Protein AF-M7TKV8-F1 (afdb_monomer_lite)

Foldseek 3Di:
DPPVVVVVVVQVVVQPPPPPDDDDLPAFGAGDPVVLVVQLQDPDDDDPQQSRKGKDKFKKKWFPDPVCPVVVVVVCVVVQFFDDDPPDDQKAQDPPPVRSVVVTIIGTTDRQDDPVDCVSDDPVRVVCVVVVRIDMDMDIDIDTSLNDALLSVCPNNPDPVLADPPPGDDPDWFDFFQEIEDADDPSCVSVQLVSQNSVCVNDVRHAWYKYFPDAQPPPDPQRFTDIDTSDHDPAQQHWDDALNDIDTDRCRRFDDGPVCRVVLVVVLVPADAPDEDDDPSQGSNSNNVNSCVPPRGGYDDDPPDPDDD

Structure (mmCIF, N/CA/C/O backbone):
data_AF-M7TKV8-F1
#
_entry.id   AF-M7TKV8-F1
#
loop_
_atom_site.group_PDB
_atom_site.id
_atom_site.type_symbol
_atom_site.label_atom_id
_atom_site.label_alt_id
_atom_site.label_comp_id
_atom_site.label_asym_id
_atom_site.label_entity_id
_atom_site.label_seq_id
_atom_site.pdbx_PDB_ins_code
_atom_site.Cartn_x
_atom_site.Cartn_y
_atom_site.Cartn_z
_atom_site.occupancy
_atom_site.B_iso_or_equiv
_atom_site.auth_seq_id
_atom_site.auth_comp_id
_atom_site.auth_asym_id
_atom_site.auth_atom_id
_atom_site.pdbx_PDB_model_num
ATOM 1 N N . MET A 1 1 ? 22.016 -16.929 21.240 1.00 39.53 1 MET A N 1
ATOM 2 C CA . MET A 1 1 ? 20.547 -16.904 21.048 1.00 39.53 1 MET A CA 1
ATOM 3 C C . MET A 1 1 ? 19.752 -16.303 22.217 1.00 39.53 1 MET A C 1
ATOM 5 O O . MET A 1 1 ? 18.690 -15.769 21.956 1.00 39.53 1 MET A O 1
ATOM 9 N N . ALA A 1 2 ? 20.240 -16.277 23.467 1.00 33.12 2 ALA A N 1
ATOM 10 C CA . ALA A 1 2 ? 19.458 -15.750 24.604 1.00 33.12 2 ALA A CA 1
ATOM 11 C C . ALA A 1 2 ? 19.452 -14.208 24.786 1.00 33.12 2 ALA A C 1
ATOM 13 O O . ALA A 1 2 ? 18.585 -13.684 25.473 1.00 33.12 2 ALA A O 1
ATOM 14 N N . LYS A 1 3 ? 20.379 -13.452 24.169 1.00 32.47 3 LYS A N 1
ATOM 15 C CA . LYS A 1 3 ? 20.486 -11.986 24.368 1.00 32.47 3 LYS A CA 1
ATOM 16 C C . LYS A 1 3 ? 19.554 -11.136 23.482 1.00 32.47 3 LYS A C 1
ATOM 18 O O . LYS A 1 3 ? 19.214 -10.029 23.882 1.00 32.47 3 LYS A O 1
ATOM 23 N N . LEU A 1 4 ? 19.088 -11.651 22.336 1.00 35.44 4 LEU A N 1
ATOM 24 C CA . LEU A 1 4 ? 18.117 -10.946 21.475 1.00 35.44 4 LEU A CA 1
ATOM 25 C C . LEU A 1 4 ? 16.696 -10.934 22.078 1.00 35.44 4 LEU A C 1
ATOM 27 O O . LEU A 1 4 ? 15.966 -9.959 21.930 1.00 35.44 4 LEU A O 1
ATOM 31 N N . SER A 1 5 ? 16.319 -11.988 22.811 1.00 37.62 5 SER A N 1
ATOM 32 C CA . SER A 1 5 ? 14.976 -12.130 23.398 1.00 37.62 5 SER A CA 1
ATOM 33 C C . SER A 1 5 ? 14.708 -11.144 24.543 1.00 37.62 5 SER A C 1
ATOM 35 O O . SER A 1 5 ? 13.574 -10.699 24.735 1.00 37.62 5 SER A O 1
ATOM 37 N N . THR A 1 6 ? 15.740 -10.779 25.304 1.00 36.16 6 THR A N 1
ATOM 38 C CA . THR A 1 6 ? 15.598 -9.872 26.452 1.00 36.16 6 THR A CA 1
ATOM 39 C C . THR A 1 6 ? 15.541 -8.411 26.003 1.00 36.16 6 THR A C 1
ATOM 41 O O . THR A 1 6 ? 14.757 -7.639 26.549 1.00 36.16 6 THR A O 1
ATOM 44 N N . ALA A 1 7 ? 16.278 -8.040 24.948 1.00 38.97 7 ALA A N 1
ATOM 45 C CA . ALA A 1 7 ? 16.262 -6.687 24.385 1.00 38.97 7 ALA A CA 1
ATOM 46 C C . ALA A 1 7 ? 14.894 -6.316 23.776 1.00 38.97 7 ALA A C 1
ATOM 48 O O . ALA A 1 7 ? 14.387 -5.225 24.031 1.00 38.97 7 ALA A O 1
ATOM 49 N N . ASN A 1 8 ? 14.240 -7.256 23.079 1.00 38.16 8 ASN A N 1
ATOM 50 C CA . ASN A 1 8 ? 12.886 -7.057 22.541 1.00 38.16 8 ASN A CA 1
ATOM 51 C C . ASN A 1 8 ? 11.820 -6.902 23.638 1.00 38.16 8 ASN A C 1
ATOM 53 O O . ASN A 1 8 ? 10.838 -6.182 23.460 1.00 38.16 8 ASN A O 1
ATOM 57 N N . THR A 1 9 ? 12.018 -7.549 24.788 1.00 37.88 9 THR A N 1
ATOM 58 C CA . THR A 1 9 ? 11.092 -7.458 25.927 1.00 37.88 9 THR A CA 1
ATOM 59 C C . THR A 1 9 ? 11.223 -6.118 26.658 1.00 37.88 9 THR A C 1
ATOM 61 O O . THR A 1 9 ? 10.219 -5.543 27.071 1.00 37.88 9 THR A O 1
ATOM 64 N N . VAL A 1 10 ? 12.441 -5.575 26.767 1.00 37.16 10 VAL A N 1
ATOM 65 C CA . VAL A 1 10 ? 12.684 -4.263 27.393 1.00 37.16 10 VAL A CA 1
ATOM 66 C C . VAL A 1 10 ? 12.244 -3.118 26.473 1.00 37.16 10 VAL A C 1
ATOM 68 O O . VAL A 1 10 ? 11.611 -2.178 26.945 1.00 37.16 10 VAL A O 1
ATOM 71 N N . ALA A 1 11 ? 12.459 -3.228 25.156 1.00 38.22 11 ALA A N 1
ATOM 72 C CA . ALA A 1 11 ? 11.971 -2.246 24.181 1.00 38.22 11 ALA A CA 1
ATOM 73 C C . ALA A 1 11 ? 10.432 -2.156 24.146 1.00 38.22 11 ALA A C 1
ATOM 75 O O . ALA A 1 11 ? 9.886 -1.057 24.087 1.00 38.22 11 ALA A O 1
ATOM 76 N N . LYS A 1 12 ? 9.726 -3.293 24.279 1.00 37.66 12 LYS A N 1
ATOM 77 C CA . LYS A 1 12 ? 8.259 -3.318 24.434 1.00 37.66 12 LYS A CA 1
ATOM 78 C C . LYS A 1 12 ? 7.768 -2.625 25.707 1.00 37.66 12 LYS A C 1
ATOM 80 O O . LYS A 1 12 ? 6.655 -2.118 25.709 1.00 37.66 12 LYS A O 1
ATOM 85 N N . LYS A 1 13 ? 8.575 -2.616 26.774 1.00 32.09 13 LYS A N 1
ATOM 86 C CA . LYS A 1 13 ? 8.190 -2.090 28.091 1.00 32.09 13 LYS A CA 1
ATOM 87 C C . LYS A 1 13 ? 8.425 -0.581 28.236 1.00 32.09 13 LYS A C 1
ATOM 89 O O . LYS A 1 13 ? 7.687 0.065 28.966 1.00 32.09 13 LYS A O 1
ATOM 94 N N . LEU A 1 14 ? 9.398 -0.008 27.517 1.00 31.14 14 LEU A N 1
ATOM 95 C CA . LEU A 1 14 ? 9.583 1.452 27.467 1.00 31.14 14 LEU A CA 1
ATOM 96 C C . LEU A 1 14 ? 8.629 2.153 26.485 1.00 31.14 14 LEU A C 1
ATOM 98 O O . LEU A 1 14 ? 8.344 3.331 26.659 1.00 31.14 14 LEU A O 1
ATOM 102 N N . ALA A 1 15 ? 8.086 1.442 25.493 1.00 37.84 15 ALA A N 1
ATOM 103 C CA . ALA A 1 15 ? 7.106 2.003 24.558 1.00 37.84 15 ALA A CA 1
ATOM 104 C C . ALA A 1 15 ? 5.722 2.273 25.191 1.00 37.84 15 ALA A C 1
ATOM 106 O O . ALA A 1 15 ? 4.886 2.926 24.574 1.00 37.84 15 ALA A O 1
ATOM 107 N N . THR A 1 16 ? 5.453 1.761 26.398 1.00 35.94 16 THR A N 1
ATOM 108 C CA . THR A 1 16 ? 4.122 1.813 27.025 1.00 35.94 16 THR A CA 1
ATOM 109 C C . THR A 1 16 ? 3.870 3.004 27.956 1.00 35.94 16 THR A C 1
ATOM 111 O O . THR A 1 16 ? 2.710 3.232 28.292 1.00 35.94 16 THR A O 1
ATOM 114 N N . GLU A 1 17 ? 4.889 3.768 28.372 1.00 32.03 17 GLU A N 1
ATOM 115 C CA . GLU A 1 17 ? 4.726 4.756 29.462 1.00 32.03 17 GLU A CA 1
ATOM 116 C C . GLU A 1 17 ? 4.722 6.241 29.044 1.00 32.03 17 GLU A C 1
ATOM 118 O O . GLU A 1 17 ? 4.137 7.041 29.767 1.00 32.03 17 GLU A O 1
ATOM 123 N N . GLU A 1 18 ? 5.254 6.640 27.881 1.00 32.72 18 GLU A N 1
ATOM 124 C CA . GLU A 1 18 ? 5.366 8.079 27.533 1.00 32.72 18 GLU A CA 1
ATOM 125 C C . GLU A 1 18 ? 4.233 8.657 26.655 1.00 32.72 18 GLU A C 1
ATOM 127 O O . GLU A 1 18 ? 4.177 9.867 26.453 1.00 32.72 18 GLU A O 1
ATOM 132 N N . ASP A 1 19 ? 3.287 7.849 26.161 1.00 39.59 19 ASP A N 1
ATOM 133 C CA . ASP A 1 19 ? 2.433 8.257 25.023 1.00 39.59 19 ASP A CA 1
ATOM 134 C C . ASP A 1 19 ? 0.978 8.646 25.370 1.00 39.59 19 ASP A C 1
ATOM 136 O O . ASP A 1 19 ? 0.123 8.795 24.495 1.00 39.59 19 ASP A O 1
ATOM 140 N N . GLN A 1 20 ? 0.644 8.795 26.656 1.00 37.72 20 GLN A N 1
ATOM 141 C CA . GLN A 1 20 ? -0.758 8.897 27.094 1.00 37.72 20 GLN A CA 1
ATOM 142 C C . GLN A 1 20 ? -1.401 10.290 26.973 1.00 37.72 20 GLN A C 1
ATOM 144 O O . GLN A 1 20 ? -2.608 10.403 27.192 1.00 37.72 20 GLN A O 1
ATOM 149 N N . THR A 1 21 ? -0.672 11.351 26.612 1.00 35.62 21 THR A N 1
ATOM 150 C CA . THR A 1 21 ? -1.178 12.713 26.885 1.00 35.62 21 THR A CA 1
ATOM 151 C C . THR A 1 21 ? -1.812 13.462 25.702 1.00 35.62 21 THR A C 1
ATOM 153 O O . THR A 1 21 ? -2.544 14.410 25.960 1.00 35.62 21 THR A O 1
ATOM 156 N N . THR A 1 22 ? -1.662 13.056 24.431 1.00 40.22 22 THR A N 1
ATOM 157 C CA . THR A 1 22 ? -2.331 13.745 23.283 1.00 40.22 22 THR A CA 1
ATOM 158 C C . THR A 1 22 ? -2.529 12.892 22.007 1.00 40.22 22 THR A C 1
ATOM 160 O O . THR A 1 22 ? -2.797 13.427 20.928 1.00 40.22 22 THR A O 1
ATOM 163 N N . MET A 1 23 ? -2.403 11.565 22.075 1.00 57.69 23 MET A N 1
ATOM 164 C CA . MET A 1 23 ? -2.175 10.732 20.885 1.00 57.69 23 MET A CA 1
ATOM 165 C C . MET A 1 23 ? -3.448 10.208 20.209 1.00 57.69 23 MET A C 1
ATOM 167 O O . MET A 1 23 ? -4.227 9.456 20.791 1.00 57.69 23 MET A O 1
ATOM 171 N N . ASN A 1 24 ? -3.617 10.537 18.924 1.00 72.56 24 ASN A N 1
ATOM 172 C CA . ASN A 1 24 ? -4.516 9.811 18.026 1.00 72.56 24 ASN A CA 1
ATOM 173 C C . ASN A 1 24 ? -4.111 8.315 18.026 1.00 72.56 24 ASN A C 1
ATOM 175 O O . ASN A 1 24 ? -3.002 7.995 17.585 1.00 72.56 24 ASN A O 1
ATOM 179 N N . PRO A 1 25 ? -4.971 7.387 18.494 1.00 77.56 25 PRO A N 1
ATOM 180 C CA . PRO A 1 25 ? -4.596 5.982 18.668 1.00 77.56 25 PRO A CA 1
ATOM 181 C C . PRO A 1 25 ? -4.337 5.258 17.340 1.00 77.56 25 PRO A C 1
ATOM 183 O O . PRO A 1 25 ? -3.706 4.202 17.337 1.00 77.56 25 PRO A O 1
ATOM 186 N N . PHE A 1 26 ? -4.750 5.853 16.218 1.00 83.56 26 PHE A N 1
ATOM 187 C CA . PHE A 1 26 ? -4.576 5.334 14.861 1.00 83.56 26 PHE A CA 1
ATOM 188 C C . PHE A 1 26 ? -3.285 5.813 14.185 1.00 83.56 26 PHE A C 1
ATOM 190 O O . PHE A 1 26 ? -3.211 5.835 12.962 1.00 83.56 26 PHE A O 1
ATOM 197 N N . ARG A 1 27 ? -2.269 6.203 14.966 1.00 83.50 27 ARG A N 1
ATOM 198 C CA . ARG A 1 27 ? -0.897 6.435 14.484 1.00 83.50 27 ARG A CA 1
ATOM 199 C C . ARG A 1 27 ? -0.036 5.176 14.593 1.00 83.50 27 ARG A C 1
ATOM 201 O O . ARG A 1 27 ? -0.266 4.399 15.536 1.00 83.50 27 ARG A O 1
ATOM 208 N N . PRO A 1 28 ? 0.946 4.993 13.689 1.00 83.12 28 PRO A N 1
ATOM 209 C CA . PRO A 1 28 ? 1.834 3.840 13.723 1.00 83.12 28 PRO A CA 1
ATOM 210 C C . PRO A 1 28 ? 2.608 3.777 15.048 1.00 83.12 28 PRO A C 1
ATOM 212 O O . PRO A 1 28 ? 2.742 4.789 15.743 1.00 83.12 28 PRO A O 1
ATOM 215 N N . PRO A 1 29 ? 3.058 2.583 15.462 1.00 83.38 29 PRO A N 1
ATOM 216 C CA . PRO A 1 29 ? 3.775 2.423 16.719 1.00 83.38 29 PRO A CA 1
ATOM 217 C C . PRO A 1 29 ? 5.126 3.145 16.689 1.00 83.38 29 PRO A C 1
ATOM 219 O O . PRO A 1 29 ? 5.871 3.067 15.714 1.00 83.38 29 PRO A O 1
ATOM 222 N N . THR A 1 30 ? 5.469 3.808 17.793 1.00 77.81 30 THR A N 1
ATOM 223 C CA . THR A 1 30 ? 6.781 4.434 17.965 1.00 77.81 30 THR A CA 1
ATOM 224 C C . THR A 1 30 ? 7.815 3.357 18.277 1.00 77.81 30 THR A C 1
ATOM 226 O O . THR A 1 30 ? 7.745 2.691 19.310 1.00 77.81 30 THR A O 1
ATOM 229 N N . ILE A 1 31 ? 8.793 3.178 17.391 1.00 72.62 31 ILE A N 1
ATOM 230 C CA . ILE A 1 31 ? 9.916 2.262 17.614 1.00 72.62 31 ILE A CA 1
ATOM 231 C C . ILE A 1 31 ? 11.089 3.058 18.190 1.00 72.62 31 ILE A C 1
ATOM 233 O O . ILE A 1 31 ? 11.389 4.165 17.741 1.00 72.62 31 ILE A O 1
ATOM 237 N N . SER A 1 32 ? 11.767 2.501 19.200 1.00 63.16 32 SER A N 1
ATOM 238 C CA . SER A 1 32 ? 12.940 3.147 19.796 1.00 63.16 32 SER A CA 1
ATOM 239 C C . SER A 1 32 ? 14.001 3.440 18.732 1.00 63.16 32 SER A C 1
ATOM 241 O O . SER A 1 32 ? 14.330 2.581 17.910 1.00 63.16 32 SER A O 1
ATOM 243 N N . ARG A 1 33 ? 14.582 4.645 18.778 1.00 57.47 33 ARG A N 1
ATOM 244 C CA . ARG A 1 33 ? 15.578 5.118 17.802 1.00 57.47 33 ARG A CA 1
ATOM 245 C C . ARG A 1 33 ? 16.758 4.156 17.640 1.00 57.47 33 ARG A C 1
ATOM 247 O O . ARG A 1 33 ? 17.254 3.992 16.534 1.00 57.47 33 ARG A O 1
ATOM 254 N N . SER A 1 34 ? 17.190 3.484 18.709 1.00 53.50 34 SER A N 1
ATOM 255 C CA . SER A 1 34 ? 18.286 2.502 18.662 1.00 53.50 34 SER A CA 1
ATOM 256 C C . SER A 1 34 ? 17.959 1.291 17.784 1.00 53.50 34 SER A C 1
ATOM 258 O O . SER A 1 34 ? 18.834 0.766 17.098 1.00 53.50 34 SER A O 1
ATOM 260 N N . VAL A 1 35 ? 16.692 0.880 17.764 1.00 59.97 35 VAL A N 1
ATOM 261 C CA . VAL A 1 35 ? 16.181 -0.232 16.964 1.00 59.97 35 VAL A CA 1
ATOM 262 C C . VAL A 1 35 ? 16.026 0.199 15.500 1.00 59.97 35 VAL A C 1
ATOM 264 O O . VAL A 1 35 ? 16.559 -0.475 14.624 1.00 59.97 35 VAL A O 1
ATOM 267 N N . ALA A 1 36 ? 15.444 1.374 15.230 1.00 55.81 36 ALA A N 1
ATOM 268 C CA . ALA A 1 36 ? 15.355 1.929 13.871 1.00 55.81 36 ALA A CA 1
ATOM 269 C C . ALA A 1 36 ? 16.741 2.175 13.230 1.00 55.81 36 ALA A C 1
ATOM 271 O O . ALA A 1 36 ? 16.969 1.832 12.071 1.00 55.81 36 ALA A O 1
ATOM 272 N N . VAL A 1 37 ? 17.709 2.696 13.996 1.00 51.78 37 VAL A N 1
ATOM 273 C CA . VAL A 1 37 ? 19.090 2.919 13.523 1.00 51.78 37 VAL A CA 1
ATOM 274 C C . VAL A 1 37 ? 19.834 1.600 13.289 1.00 51.78 37 VAL A C 1
ATOM 276 O O . VAL A 1 37 ? 20.572 1.483 12.313 1.00 51.78 37 VAL A O 1
ATOM 279 N N . SER A 1 38 ? 19.610 0.584 14.129 1.00 52.66 38 SER A N 1
ATOM 280 C CA . SER A 1 38 ? 20.173 -0.758 13.908 1.00 52.66 38 SER A CA 1
ATOM 281 C C . SER A 1 38 ? 19.609 -1.413 12.640 1.00 52.66 38 SER A C 1
ATOM 283 O O . SER A 1 38 ? 20.333 -2.119 11.940 1.00 52.66 38 SER A O 1
ATOM 285 N N . PHE A 1 39 ? 18.342 -1.146 12.310 1.00 54.84 39 PHE A N 1
ATOM 286 C CA . PHE A 1 39 ? 17.697 -1.612 11.079 1.00 54.84 39 PHE A CA 1
ATOM 287 C C . PHE A 1 39 ? 18.202 -0.897 9.823 1.00 54.84 39 PHE A C 1
ATOM 289 O O . PHE A 1 39 ? 18.377 -1.530 8.787 1.00 54.84 39 PHE A O 1
ATOM 296 N N . ALA A 1 40 ? 18.527 0.390 9.929 1.00 51.78 40 ALA A N 1
ATOM 297 C CA . ALA A 1 40 ? 19.095 1.184 8.842 1.00 51.78 40 ALA A CA 1
ATOM 298 C C . ALA A 1 40 ? 20.535 0.798 8.450 1.00 51.78 40 ALA A C 1
ATOM 300 O O . ALA A 1 40 ? 20.960 1.070 7.331 1.00 51.78 40 ALA A O 1
ATOM 301 N N . ALA A 1 41 ? 21.308 0.219 9.374 1.00 48.34 41 ALA A N 1
ATOM 302 C CA . ALA A 1 41 ? 22.751 0.020 9.219 1.00 48.34 41 ALA A CA 1
ATOM 303 C C . ALA A 1 41 ? 23.169 -1.397 8.769 1.00 48.34 41 ALA A C 1
ATOM 305 O O . ALA A 1 41 ? 24.345 -1.614 8.476 1.00 48.34 41 ALA A O 1
ATOM 306 N N . SER A 1 42 ? 22.250 -2.370 8.718 1.00 45.34 42 SER A N 1
ATOM 307 C CA . SER A 1 42 ? 22.575 -3.771 8.399 1.00 45.34 42 SER A CA 1
ATOM 308 C C . SER A 1 42 ? 22.316 -4.117 6.927 1.00 45.34 42 SER A C 1
ATOM 310 O O . SER A 1 42 ? 21.241 -3.867 6.390 1.00 45.34 42 SER A O 1
ATOM 312 N N . SER A 1 43 ? 23.297 -4.739 6.266 1.00 42.53 43 SER A N 1
ATOM 313 C CA . SER A 1 43 ? 23.276 -5.088 4.834 1.00 42.53 43 SER A CA 1
ATOM 314 C C . SER A 1 43 ? 22.451 -6.339 4.485 1.00 42.53 43 SER A C 1
ATOM 316 O O . SER A 1 43 ? 22.144 -6.553 3.302 1.00 42.53 43 SER A O 1
ATOM 318 N N . SER A 1 44 ? 22.081 -7.132 5.497 1.00 49.34 44 SER A N 1
ATOM 319 C CA . SER A 1 44 ? 21.171 -8.281 5.431 1.00 49.34 44 SER A CA 1
ATOM 320 C C . SER A 1 44 ? 19.960 -7.995 6.318 1.00 49.34 44 SER A C 1
ATOM 322 O O . SER A 1 44 ? 20.004 -8.224 7.531 1.00 49.34 44 SER A O 1
ATOM 324 N N . PHE A 1 45 ? 18.908 -7.430 5.737 1.00 57.50 45 PHE A N 1
ATOM 325 C CA . PHE A 1 45 ? 17.716 -7.051 6.481 1.00 57.50 45 PHE A CA 1
ATOM 326 C C . PHE A 1 45 ? 16.496 -7.796 5.949 1.00 57.50 45 PHE A C 1
ATOM 328 O O . PHE A 1 45 ? 16.342 -7.938 4.740 1.00 57.50 45 PHE A O 1
ATOM 335 N N . ALA A 1 46 ? 15.688 -8.305 6.874 1.00 64.38 46 ALA A N 1
ATOM 336 C CA . ALA A 1 46 ? 14.327 -8.750 6.635 1.00 64.38 46 ALA A CA 1
ATOM 337 C C . ALA A 1 46 ? 13.456 -7.939 7.594 1.00 64.38 46 ALA A C 1
ATOM 339 O O . ALA A 1 46 ? 13.731 -7.903 8.799 1.00 64.38 46 ALA A O 1
ATOM 340 N N . LEU A 1 47 ? 12.446 -7.262 7.065 1.00 79.25 47 LEU A N 1
ATOM 341 C CA . LEU A 1 47 ? 11.563 -6.399 7.832 1.00 79.25 47 LEU A CA 1
ATOM 342 C C . LEU A 1 47 ? 10.749 -7.210 8.849 1.00 79.25 47 LEU A C 1
ATOM 344 O O . LEU A 1 47 ? 9.906 -8.038 8.485 1.00 79.25 47 LEU A O 1
ATOM 348 N N . ASP A 1 48 ? 10.950 -6.936 10.141 1.00 82.88 48 ASP A N 1
ATOM 349 C CA . ASP A 1 48 ? 10.103 -7.496 11.195 1.00 82.88 48 ASP A CA 1
ATOM 350 C C . ASP A 1 48 ? 8.758 -6.754 11.243 1.00 82.88 48 ASP A C 1
ATOM 352 O O . ASP A 1 48 ? 8.582 -5.736 11.916 1.00 82.88 48 ASP A O 1
ATOM 356 N N . ARG A 1 49 ? 7.782 -7.297 10.513 1.00 85.19 49 ARG A N 1
ATOM 357 C CA . ARG A 1 49 ? 6.415 -6.762 10.411 1.00 85.19 49 ARG A CA 1
ATOM 358 C C . ARG A 1 49 ? 5.677 -6.752 11.752 1.00 85.19 49 ARG A C 1
ATOM 360 O O . ARG A 1 49 ? 4.744 -5.970 11.921 1.00 85.19 49 ARG A O 1
ATOM 367 N N . SER A 1 50 ? 6.099 -7.564 12.728 1.00 85.25 50 SER A N 1
ATOM 368 C CA . SER A 1 50 ? 5.455 -7.614 14.048 1.00 85.25 50 SER A CA 1
ATOM 369 C C . SER A 1 50 ? 5.608 -6.309 14.833 1.00 85.25 50 SER A C 1
ATOM 371 O O . SER A 1 50 ? 4.782 -6.005 15.696 1.00 85.25 50 SER A O 1
ATOM 373 N N . LEU A 1 51 ? 6.613 -5.498 14.488 1.00 86.38 51 LEU A N 1
ATOM 374 C CA . LEU A 1 51 ? 6.837 -4.178 15.071 1.00 86.38 51 LEU A CA 1
ATOM 375 C C . LEU A 1 51 ? 5.722 -3.184 14.745 1.00 86.38 51 LEU A C 1
ATOM 377 O O . LEU A 1 51 ? 5.537 -2.218 15.476 1.00 86.38 51 LEU A O 1
ATOM 381 N N . PHE A 1 52 ? 4.957 -3.448 13.686 1.00 89.38 52 PHE A N 1
ATOM 382 C CA . PHE A 1 52 ? 3.829 -2.632 13.251 1.00 89.38 52 PHE A CA 1
ATOM 383 C C . PHE A 1 52 ? 2.486 -3.130 13.800 1.00 89.38 52 PHE A C 1
ATOM 385 O O . PHE A 1 52 ? 1.434 -2.634 13.411 1.00 89.38 52 PHE A O 1
ATOM 392 N N . SER A 1 53 ? 2.494 -4.093 14.725 1.00 90.19 53 SER A N 1
ATOM 393 C CA . SER A 1 53 ? 1.281 -4.547 15.401 1.00 90.19 53 SER A CA 1
ATOM 394 C C . SER A 1 53 ? 0.945 -3.638 16.585 1.00 90.19 53 SER A C 1
ATOM 396 O O . SER A 1 53 ? 1.669 -3.607 17.581 1.00 90.19 53 SER A O 1
ATOM 398 N N . LYS A 1 54 ? -0.202 -2.959 16.528 1.00 90.06 54 LYS A N 1
ATOM 399 C CA . LYS A 1 54 ? -0.732 -2.097 17.592 1.00 90.06 54 LYS A CA 1
ATOM 400 C C . LYS A 1 54 ? -2.143 -2.526 17.978 1.00 90.06 54 LYS A C 1
ATOM 402 O O . LYS A 1 54 ? -2.998 -2.736 17.125 1.00 90.06 54 LYS A O 1
ATOM 407 N N . LYS A 1 55 ? -2.397 -2.635 19.280 1.00 91.44 55 LYS A N 1
ATOM 408 C CA . LYS A 1 55 ? -3.723 -2.933 19.830 1.00 91.44 55 LYS A CA 1
ATOM 409 C C . LYS A 1 55 ? -4.357 -1.653 20.356 1.00 91.44 55 LYS A C 1
ATOM 411 O O . LYS A 1 55 ? -3.710 -0.899 21.080 1.00 91.44 55 LYS A O 1
ATOM 416 N N . VAL A 1 56 ? -5.609 -1.414 19.989 1.00 91.12 56 VAL A N 1
ATOM 417 C CA . VAL A 1 56 ? -6.396 -0.255 20.407 1.00 91.12 56 VAL A CA 1
ATOM 418 C C . VAL A 1 56 ? -7.630 -0.755 21.145 1.00 91.12 56 VAL A C 1
ATOM 420 O O . VAL A 1 56 ? -8.474 -1.444 20.575 1.00 91.12 56 VAL A O 1
ATOM 423 N N . ASN A 1 57 ? -7.736 -0.395 22.420 1.00 91.00 57 ASN A N 1
ATOM 424 C CA . ASN A 1 57 ? -8.898 -0.720 23.238 1.00 91.00 57 ASN A CA 1
ATOM 425 C C . ASN A 1 57 ? -10.021 0.273 22.937 1.00 91.00 57 ASN A C 1
ATOM 427 O O . ASN A 1 57 ? -9.875 1.471 23.174 1.00 91.00 57 ASN A O 1
ATOM 431 N N . LEU A 1 58 ? -11.132 -0.235 22.416 1.00 92.00 58 LEU A N 1
ATOM 432 C CA . LEU A 1 58 ? -12.316 0.524 22.036 1.00 92.00 58 LEU A CA 1
ATOM 433 C C . LEU A 1 58 ? -13.553 -0.013 22.758 1.00 92.00 58 LEU A C 1
ATOM 435 O O . LEU A 1 58 ? -13.554 -1.104 23.332 1.00 92.00 58 LEU A O 1
ATOM 439 N N . ALA A 1 59 ? -14.632 0.758 22.698 1.00 92.81 59 ALA A N 1
ATOM 440 C CA . ALA A 1 59 ? -15.969 0.252 22.951 1.00 92.81 59 ALA A CA 1
ATOM 441 C C . ALA A 1 59 ? -16.619 -0.168 21.625 1.00 92.81 59 ALA A C 1
ATOM 443 O O . ALA A 1 59 ? -16.356 0.419 20.572 1.00 92.81 59 ALA A O 1
ATOM 444 N N . ALA A 1 60 ? -17.495 -1.164 21.675 1.00 93.88 60 ALA A N 1
ATOM 445 C CA . ALA A 1 60 ? -18.348 -1.526 20.558 1.00 93.88 60 ALA A CA 1
ATOM 446 C C . ALA A 1 60 ? -19.810 -1.606 21.004 1.00 93.88 60 ALA A C 1
ATOM 448 O O . ALA A 1 60 ? -20.123 -2.158 22.059 1.00 93.88 60 ALA A O 1
ATOM 449 N N . ALA A 1 61 ? -20.706 -1.068 20.180 1.00 93.25 61 ALA A N 1
ATOM 450 C CA . ALA A 1 61 ? -22.142 -1.228 20.347 1.00 93.25 61 ALA A CA 1
ATOM 451 C C . ALA A 1 61 ? -22.570 -2.547 19.690 1.00 93.25 61 ALA A C 1
ATOM 453 O O . ALA A 1 61 ? -22.639 -2.645 18.465 1.00 93.25 61 ALA A O 1
ATOM 454 N N . SER A 1 62 ? -22.802 -3.573 20.502 1.00 92.56 62 SER A N 1
ATOM 455 C CA . SER A 1 62 ? -23.473 -4.816 20.124 1.00 92.56 62 SER A CA 1
ATOM 456 C C . SER A 1 62 ? -24.915 -4.523 19.725 1.00 92.56 62 SER A C 1
ATOM 458 O O . SER A 1 62 ? -25.594 -3.747 20.393 1.00 92.56 62 SER A O 1
ATOM 460 N N . ILE A 1 63 ? -25.382 -5.114 18.630 1.00 92.00 63 ILE A N 1
ATOM 461 C CA . ILE A 1 63 ? -26.712 -4.840 18.082 1.00 92.00 63 ILE A CA 1
ATOM 462 C C . ILE A 1 63 ? -27.575 -6.084 18.248 1.00 92.00 63 ILE A C 1
ATOM 464 O O . ILE A 1 63 ? -27.213 -7.153 17.757 1.00 92.00 63 ILE A O 1
ATOM 468 N N . ALA A 1 64 ? -28.728 -5.935 18.905 1.00 87.50 64 ALA A N 1
ATOM 469 C CA . ALA A 1 64 ? -29.652 -7.045 19.130 1.00 87.50 64 ALA A CA 1
ATOM 470 C C . ALA A 1 64 ? -30.311 -7.532 17.824 1.00 87.50 64 ALA A C 1
ATOM 472 O O . ALA A 1 64 ? -30.394 -8.735 17.581 1.00 87.50 64 ALA A O 1
ATOM 473 N N . ASP A 1 65 ? -30.742 -6.603 16.959 1.00 89.38 65 ASP A N 1
ATOM 474 C CA . ASP A 1 65 ? -31.317 -6.904 15.642 1.00 89.38 65 ASP A CA 1
ATOM 475 C C . ASP A 1 65 ? -30.406 -6.429 14.502 1.00 89.38 65 ASP A C 1
ATOM 477 O O . ASP A 1 65 ? -30.290 -5.235 14.206 1.00 89.38 65 ASP A O 1
ATOM 481 N N . ASN A 1 66 ? -29.814 -7.390 13.794 1.00 88.19 66 ASN A N 1
ATOM 482 C CA . ASN A 1 66 ? -28.939 -7.142 12.654 1.00 88.19 66 ASN A CA 1
ATOM 483 C C . ASN A 1 66 ? -29.598 -6.328 11.518 1.00 88.19 66 ASN A C 1
ATOM 485 O O . ASN A 1 66 ? -28.885 -5.713 10.722 1.00 88.19 66 ASN A O 1
ATOM 489 N N . LYS A 1 67 ? -30.934 -6.284 11.417 1.00 90.06 67 LYS A N 1
ATOM 490 C CA . LYS A 1 67 ? -31.634 -5.462 10.412 1.00 90.06 67 LYS A CA 1
ATOM 491 C C . LYS A 1 67 ? -31.513 -3.963 10.699 1.00 90.06 67 LYS A C 1
ATOM 493 O O . LYS A 1 67 ? -31.496 -3.164 9.765 1.00 90.06 67 LYS A O 1
ATOM 498 N N . LYS A 1 68 ? -31.350 -3.579 11.969 1.00 90.94 68 LYS A N 1
ATOM 499 C CA . LYS A 1 68 ? -31.248 -2.180 12.414 1.00 90.94 68 LYS A CA 1
ATOM 500 C C . LYS A 1 68 ? -29.825 -1.609 12.345 1.00 90.94 68 LYS A C 1
ATOM 502 O O . LYS A 1 68 ? -29.622 -0.439 12.654 1.00 90.94 68 LYS A O 1
ATOM 507 N N . ILE A 1 69 ? -28.824 -2.375 11.890 1.00 90.12 69 ILE A N 1
ATOM 508 C CA . ILE A 1 69 ? -27.417 -1.920 11.838 1.00 90.12 69 ILE A CA 1
ATOM 509 C C . ILE A 1 69 ? -27.260 -0.614 11.052 1.00 90.12 69 ILE A C 1
ATOM 511 O O . ILE A 1 69 ? -26.565 0.299 11.494 1.00 90.12 69 ILE A O 1
ATOM 515 N N . ALA A 1 70 ? -27.902 -0.501 9.888 1.00 91.75 70 ALA A N 1
ATOM 516 C CA . ALA A 1 70 ? -27.792 0.690 9.048 1.00 91.75 70 ALA A CA 1
ATOM 517 C C . ALA A 1 70 ? -28.488 1.919 9.658 1.00 91.75 70 ALA A C 1
ATOM 519 O O . ALA A 1 70 ? -28.096 3.055 9.388 1.00 91.75 70 ALA A O 1
ATOM 520 N N . GLU A 1 71 ? -29.538 1.709 10.448 1.00 92.75 71 GLU A N 1
ATOM 521 C CA . GLU A 1 71 ? -30.230 2.763 11.186 1.00 92.75 71 GLU A CA 1
ATOM 522 C C . GLU A 1 71 ? -29.360 3.267 12.338 1.00 92.75 71 GLU A C 1
ATOM 524 O O . GLU A 1 71 ? -29.024 4.452 12.372 1.00 92.75 71 GLU A O 1
ATOM 529 N N . TRP A 1 72 ? -28.880 2.357 13.191 1.00 91.19 72 TRP A N 1
ATOM 530 C CA . TRP A 1 72 ? -28.012 2.695 14.318 1.00 91.19 72 TRP A CA 1
ATOM 531 C C . TRP A 1 72 ? -26.692 3.310 13.887 1.00 91.19 72 TRP A C 1
ATOM 533 O O . TRP A 1 72 ? -26.259 4.299 14.470 1.00 91.19 72 TRP A O 1
ATOM 543 N N . ARG A 1 73 ? -26.084 2.809 12.806 1.00 90.94 73 ARG A N 1
ATOM 544 C CA . ARG A 1 73 ? -24.887 3.428 12.229 1.00 90.94 73 ARG A CA 1
ATOM 545 C C . ARG A 1 73 ? -25.142 4.891 11.868 1.00 90.94 73 ARG A C 1
ATOM 547 O O . ARG A 1 73 ? -24.318 5.735 12.191 1.00 90.94 73 ARG A O 1
ATOM 554 N N . ARG A 1 74 ? -26.277 5.209 11.234 1.00 91.56 74 ARG A N 1
ATOM 555 C CA . ARG A 1 74 ? -26.632 6.593 10.874 1.00 91.56 74 ARG A CA 1
ATOM 556 C C . ARG A 1 74 ? -26.931 7.445 12.107 1.00 91.56 74 ARG A C 1
ATOM 558 O O . ARG A 1 74 ? -26.517 8.600 12.143 1.00 91.56 74 ARG A O 1
ATOM 565 N N . ALA A 1 75 ? -27.625 6.896 13.101 1.00 90.50 75 ALA A N 1
ATOM 566 C CA . ALA A 1 75 ? -27.931 7.593 14.349 1.00 90.50 75 ALA A CA 1
ATOM 567 C C . ALA A 1 75 ? -26.653 7.949 15.125 1.00 90.50 75 ALA A C 1
ATOM 569 O O . ALA A 1 75 ? -26.424 9.118 15.426 1.00 90.50 75 ALA A O 1
ATOM 570 N N . LEU A 1 76 ? -25.775 6.968 15.345 1.00 89.50 76 LEU A N 1
ATOM 571 C CA . LEU A 1 76 ? -24.517 7.146 16.071 1.00 89.50 76 LEU A CA 1
ATOM 572 C C . LEU A 1 76 ? -23.479 7.958 15.268 1.00 89.50 76 LEU A C 1
ATOM 574 O O . LEU A 1 76 ? -22.578 8.580 15.830 1.00 89.50 76 LEU A O 1
ATOM 578 N N . GLN A 1 77 ? -23.587 7.989 13.936 1.00 90.94 77 GLN A N 1
ATOM 579 C CA . GLN A 1 77 ? -22.761 8.868 13.105 1.00 90.94 77 GLN A CA 1
ATOM 580 C C . GLN A 1 77 ? -23.162 10.342 13.271 1.00 90.94 77 GLN A C 1
ATOM 582 O O . GLN A 1 77 ? -22.286 11.206 13.280 1.00 90.94 77 GLN A O 1
ATOM 587 N N . LYS A 1 78 ? -24.457 10.649 13.461 1.00 90.19 78 LYS A N 1
ATOM 588 C CA . LYS A 1 78 ? -24.921 12.020 13.758 1.00 90.19 78 LYS A CA 1
ATOM 589 C C . LYS A 1 78 ? -24.392 12.523 15.101 1.00 90.19 78 LYS A C 1
ATOM 591 O O . LYS A 1 78 ? -24.055 13.697 15.214 1.00 90.19 78 LYS A O 1
ATOM 596 N N . THR A 1 79 ? -24.287 11.639 16.091 1.00 88.88 79 THR A N 1
ATOM 597 C CA . THR A 1 79 ? -23.749 11.958 17.423 1.00 88.88 79 THR A CA 1
ATOM 598 C C . THR A 1 79 ? -22.220 11.896 17.493 1.00 88.88 79 THR A C 1
ATOM 600 O O . THR A 1 79 ? -21.656 12.244 18.525 1.00 88.88 79 THR A O 1
ATOM 603 N N . ARG A 1 80 ? -21.538 11.528 16.392 1.00 87.12 80 ARG A N 1
ATOM 604 C CA . ARG A 1 80 ? -20.074 11.348 16.301 1.00 87.12 80 ARG A CA 1
ATOM 605 C C . ARG A 1 80 ? -19.515 10.306 17.279 1.00 87.12 80 ARG A C 1
ATOM 607 O O . ARG A 1 80 ? -18.391 10.437 17.749 1.00 87.12 80 ARG A O 1
ATOM 614 N N . GLU A 1 81 ? -20.298 9.273 17.566 1.00 89.31 81 GLU A N 1
ATOM 615 C CA . GLU A 1 81 ? -19.897 8.170 18.448 1.00 89.31 81 GLU A CA 1
ATOM 616 C C . GLU A 1 81 ? -19.404 6.950 17.676 1.00 89.31 81 GLU A C 1
ATOM 618 O O . GLU A 1 81 ? -18.749 6.087 18.248 1.00 89.31 81 GLU A O 1
ATOM 623 N N . VAL A 1 82 ? -19.709 6.860 16.380 1.00 91.69 82 VAL A N 1
ATOM 624 C CA . VAL A 1 82 ? -19.167 5.813 15.508 1.00 91.69 82 VAL A CA 1
ATOM 625 C C . VAL A 1 82 ? -17.699 6.085 15.223 1.00 91.69 82 VAL A C 1
ATOM 627 O O . VAL A 1 82 ? -17.323 7.220 14.940 1.00 91.69 82 VAL A O 1
ATOM 630 N N . LEU A 1 83 ? -16.890 5.027 15.204 1.00 91.19 83 LEU A N 1
ATOM 631 C CA . LEU A 1 83 ? -15.512 5.117 14.753 1.00 91.19 83 LEU A CA 1
ATOM 632 C C . LEU A 1 83 ? -15.454 5.515 13.270 1.00 91.19 83 LEU A C 1
ATOM 634 O O . LEU A 1 83 ? -15.907 4.767 12.404 1.00 91.19 83 LEU A O 1
ATOM 638 N N . ILE A 1 84 ? -14.868 6.673 12.967 1.00 86.56 84 ILE A N 1
ATOM 639 C CA . ILE A 1 84 ? -14.641 7.134 11.591 1.00 86.56 84 ILE A CA 1
ATOM 640 C C . ILE A 1 84 ? -13.135 7.145 11.344 1.00 86.56 84 ILE A C 1
ATOM 642 O O . ILE A 1 84 ? -12.451 8.117 11.650 1.00 86.56 84 ILE A O 1
ATOM 646 N N . VAL A 1 85 ? -12.626 6.034 10.815 1.00 85.94 85 VAL A N 1
ATOM 647 C CA . VAL A 1 85 ? -11.217 5.861 10.446 1.00 85.94 85 VAL A CA 1
ATOM 648 C C . VAL A 1 85 ? -11.158 5.196 9.079 1.00 85.94 85 VAL A C 1
ATOM 650 O O . VAL A 1 85 ? -11.939 4.288 8.783 1.00 85.94 85 VAL A O 1
ATOM 653 N N . GLU A 1 86 ? -10.253 5.667 8.228 1.00 83.75 86 GLU A N 1
ATOM 654 C CA . GLU A 1 86 ? -10.056 5.101 6.899 1.00 83.75 86 GLU A CA 1
ATOM 655 C C . GLU A 1 86 ? -9.579 3.648 6.975 1.00 83.75 86 GLU A C 1
ATOM 657 O O . GLU A 1 86 ? -8.929 3.237 7.930 1.00 83.75 86 GLU A O 1
ATOM 662 N N . ARG A 1 87 ? -9.904 2.848 5.951 1.00 86.06 87 ARG A N 1
ATOM 663 C CA . ARG A 1 87 ? -9.453 1.448 5.801 1.00 86.06 87 ARG A CA 1
ATOM 664 C C . ARG A 1 87 ? -9.915 0.477 6.904 1.00 86.06 87 ARG A C 1
ATOM 666 O O . ARG A 1 87 ? -9.642 -0.717 6.805 1.00 86.06 87 ARG A O 1
ATOM 673 N N . ILE A 1 88 ? -10.682 0.933 7.899 1.00 90.25 88 ILE A N 1
ATOM 674 C CA . ILE A 1 88 ? -11.272 0.089 8.946 1.00 90.25 88 ILE A CA 1
ATOM 675 C C . ILE A 1 88 ? -12.765 -0.096 8.695 1.00 90.25 88 ILE A C 1
ATOM 677 O O . ILE A 1 88 ? -13.539 0.855 8.608 1.00 90.25 88 ILE A O 1
ATOM 681 N N . GLN A 1 89 ? -13.202 -1.355 8.640 1.00 90.00 89 GLN A N 1
ATOM 682 C CA . GLN A 1 89 ? -14.627 -1.671 8.641 1.00 90.00 89 GLN A CA 1
ATOM 683 C C . GLN A 1 89 ? -15.205 -1.468 10.045 1.00 90.00 89 GLN A C 1
ATOM 685 O O . GLN A 1 89 ? -14.800 -2.136 10.998 1.00 90.00 89 GLN A O 1
ATOM 690 N N . VAL A 1 90 ? -16.158 -0.541 10.150 1.00 91.62 90 VAL A N 1
ATOM 691 C CA . VAL A 1 90 ? -16.833 -0.164 11.404 1.00 91.62 90 VAL A CA 1
ATOM 692 C C . VAL A 1 90 ? -17.744 -1.273 11.926 1.00 91.62 90 VAL A C 1
ATOM 694 O O . VAL A 1 90 ? -17.861 -1.468 13.132 1.00 91.62 90 VAL A O 1
ATOM 697 N N . VAL A 1 91 ? -18.413 -1.993 11.023 1.00 93.56 91 VAL A N 1
ATOM 698 C CA . VAL A 1 91 ? -19.246 -3.141 11.389 1.00 93.56 91 VAL A CA 1
ATOM 699 C C . VAL A 1 91 ? -18.329 -4.348 11.524 1.00 93.56 91 VAL A C 1
ATOM 701 O O . VAL A 1 91 ? -17.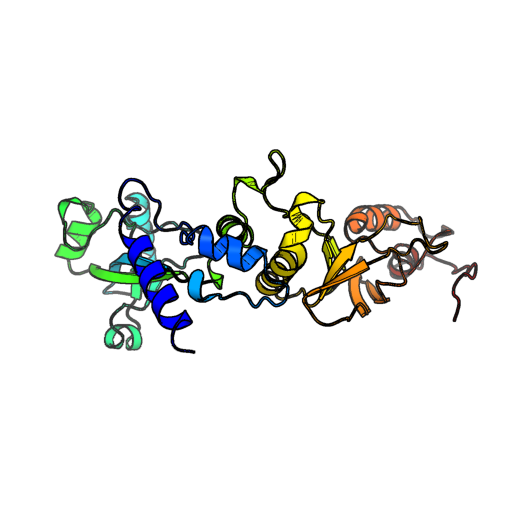714 -4.773 10.544 1.00 93.56 91 VAL A O 1
ATOM 704 N N . ARG A 1 92 ? -18.246 -4.912 12.726 1.00 93.25 92 ARG A N 1
ATOM 705 C CA . ARG A 1 92 ? -17.437 -6.096 13.025 1.00 93.25 92 ARG A CA 1
ATOM 706 C C . ARG A 1 92 ? -18.303 -7.206 13.627 1.00 93.25 92 ARG A C 1
ATOM 708 O O . ARG A 1 92 ? -19.398 -6.926 14.117 1.00 93.25 92 ARG A O 1
ATOM 715 N N . PRO A 1 93 ? -17.863 -8.471 13.565 1.00 92.81 93 PRO A N 1
ATOM 716 C CA . PRO A 1 93 ? -18.446 -9.527 14.384 1.00 92.81 93 PRO A CA 1
ATOM 717 C C . PRO A 1 93 ? -18.331 -9.178 15.870 1.00 92.81 93 PRO A C 1
ATOM 719 O O . PRO A 1 93 ? -17.395 -8.485 16.272 1.00 92.81 93 PRO A O 1
ATOM 722 N N . HIS A 1 94 ? -19.274 -9.663 16.674 1.00 91.94 94 HIS A N 1
ATOM 723 C CA . HIS A 1 94 ? -19.238 -9.484 18.123 1.00 91.94 94 HIS A CA 1
ATOM 724 C C . HIS A 1 94 ? -17.911 -10.015 18.723 1.00 91.94 94 HIS A C 1
ATOM 726 O O . HIS A 1 94 ? -17.428 -11.049 18.264 1.00 91.94 94 HIS A O 1
ATOM 732 N N . PRO A 1 95 ? -17.310 -9.362 19.740 1.00 89.62 95 PRO A N 1
ATOM 733 C CA . PRO A 1 95 ? -16.029 -9.802 20.311 1.00 89.62 95 PRO A CA 1
ATOM 734 C C . PRO A 1 95 ? -16.095 -11.183 20.990 1.00 89.62 95 PRO A C 1
ATOM 736 O O . PRO A 1 95 ? -15.116 -11.921 20.997 1.00 89.62 95 PRO A O 1
ATOM 739 N N . ASP A 1 96 ? -17.254 -11.561 21.533 1.00 89.62 96 ASP A N 1
ATOM 740 C CA . ASP A 1 96 ? -17.518 -12.932 21.997 1.00 89.62 96 ASP A CA 1
ATOM 741 C C . ASP A 1 96 ? -17.731 -13.885 20.806 1.00 89.62 96 ASP A C 1
ATOM 743 O O . ASP A 1 96 ? -18.705 -13.753 20.056 1.00 89.62 96 ASP A O 1
ATOM 747 N N . GLY A 1 97 ? -16.847 -14.879 20.675 1.00 87.75 97 GLY A N 1
ATOM 748 C CA . GLY A 1 97 ? -16.862 -15.867 19.595 1.00 87.75 97 GLY A CA 1
ATOM 749 C C . GLY A 1 97 ? -18.147 -16.699 19.506 1.00 87.75 97 GLY A C 1
ATOM 750 O O . GLY A 1 97 ? -18.553 -17.072 18.406 1.00 87.75 97 GLY A O 1
ATOM 751 N N . SER A 1 98 ? -18.842 -16.937 20.623 1.00 88.62 98 SER A N 1
ATOM 752 C CA . SER A 1 98 ? -20.113 -17.679 20.637 1.00 88.62 98 SER A CA 1
ATOM 753 C C . SER A 1 98 ? -21.266 -16.871 20.027 1.00 88.62 98 SER A C 1
ATOM 755 O O . SER A 1 98 ? -22.151 -17.407 19.355 1.00 88.62 98 SER A O 1
ATOM 757 N N . LEU A 1 99 ? -21.265 -15.556 20.252 1.00 87.06 99 LEU A N 1
ATOM 758 C CA . LEU A 1 99 ? -22.221 -14.615 19.675 1.00 87.06 99 LEU A CA 1
ATOM 759 C C . LEU A 1 99 ? -21.876 -14.334 18.209 1.00 87.06 99 LEU A C 1
ATOM 761 O O . LEU A 1 99 ? -22.769 -14.337 17.362 1.00 87.06 99 LEU A O 1
ATOM 765 N N . ALA A 1 100 ? -20.589 -14.188 17.885 1.00 87.56 100 ALA A N 1
ATOM 766 C CA . ALA A 1 100 ? -20.119 -14.021 16.513 1.00 87.56 100 ALA A CA 1
ATOM 767 C C . ALA A 1 100 ? -20.493 -15.211 15.616 1.00 87.56 100 ALA A C 1
ATOM 769 O O . ALA A 1 100 ? -20.974 -15.004 14.503 1.00 87.56 100 ALA A O 1
ATOM 770 N N . ALA A 1 101 ? -20.351 -16.447 16.111 1.00 88.12 101 ALA A N 1
ATOM 771 C CA . ALA A 1 101 ? -20.743 -17.657 15.383 1.00 88.12 101 ALA A CA 1
ATOM 772 C C . ALA A 1 101 ? -22.255 -17.718 15.097 1.00 88.12 101 ALA A C 1
ATOM 774 O O . ALA A 1 101 ? -22.674 -18.247 14.070 1.00 88.12 101 ALA A O 1
ATOM 775 N N . ARG A 1 102 ? -23.078 -17.116 15.966 1.00 88.31 102 ARG A N 1
ATOM 776 C CA . ARG A 1 102 ? -24.526 -16.932 15.756 1.00 88.31 102 ARG A CA 1
ATOM 777 C C . ARG A 1 102 ? -24.861 -15.758 14.825 1.00 88.31 102 ARG A C 1
ATOM 779 O O . ARG A 1 102 ? -26.032 -15.476 14.591 1.00 88.31 102 ARG A O 1
ATOM 786 N N . GLY A 1 103 ? -23.850 -15.071 14.296 1.00 89.19 103 GLY A N 1
ATOM 787 C CA . GLY A 1 103 ? -24.000 -13.939 13.388 1.00 89.19 103 GLY A CA 1
ATOM 788 C C . GLY A 1 103 ? -24.222 -12.595 14.080 1.00 89.19 103 GLY A C 1
ATOM 789 O O . GLY A 1 103 ? -24.617 -11.644 13.404 1.00 89.19 103 GLY A O 1
ATOM 790 N N . ALA A 1 104 ? -23.986 -12.484 15.392 1.00 90.31 104 ALA A N 1
ATOM 791 C CA . ALA A 1 104 ? -24.081 -11.207 16.095 1.00 90.31 104 ALA A CA 1
ATOM 792 C C . ALA A 1 104 ? -22.993 -10.236 15.616 1.00 90.31 104 ALA A C 1
ATOM 794 O O . ALA A 1 104 ? -21.829 -10.610 15.423 1.00 90.31 104 ALA A O 1
ATOM 795 N N . LYS A 1 105 ? -23.376 -8.971 15.438 1.00 93.38 105 LYS A N 1
ATOM 796 C CA . LYS A 1 105 ? -22.497 -7.903 14.954 1.00 93.38 105 LYS A CA 1
ATOM 797 C C . LYS A 1 105 ? -22.460 -6.748 15.942 1.00 93.38 105 LYS A C 1
ATOM 799 O O . LYS A 1 105 ? -23.388 -6.541 16.722 1.00 93.38 105 LYS A O 1
ATOM 804 N N . CYS A 1 106 ? -21.391 -5.972 15.868 1.00 93.44 106 CYS A N 1
ATOM 805 C CA . CYS A 1 106 ? -21.222 -4.752 16.632 1.00 93.44 106 CYS A CA 1
ATOM 806 C C . CYS A 1 106 ? -20.699 -3.608 15.755 1.00 93.44 106 CYS A C 1
ATOM 808 O O . CYS A 1 106 ? -20.064 -3.824 14.718 1.00 93.44 106 CYS A O 1
ATOM 810 N N . LEU A 1 107 ? -20.969 -2.380 16.185 1.00 94.00 107 LEU A N 1
ATOM 811 C CA . LEU A 1 107 ? -20.398 -1.161 15.625 1.00 94.00 107 LEU A CA 1
ATOM 812 C C . LEU A 1 107 ? -19.241 -0.701 16.502 1.00 94.00 107 LEU A C 1
ATOM 814 O O . LEU A 1 107 ? -19.426 -0.508 17.702 1.00 94.00 107 LEU A O 1
ATOM 818 N N . LEU A 1 108 ? -18.067 -0.504 15.907 1.00 93.75 108 LEU A N 1
ATOM 819 C CA . LEU A 1 108 ? -16.938 0.110 16.599 1.00 93.75 108 LEU A CA 1
ATOM 820 C C . LEU A 1 108 ? -17.249 1.577 16.910 1.00 93.75 108 LEU A C 1
ATOM 822 O O . LEU A 1 108 ? -17.706 2.319 16.034 1.00 93.75 108 LEU A O 1
ATOM 826 N N . LEU A 1 109 ? -16.992 1.981 18.150 1.00 92.94 109 LEU A N 1
ATOM 827 C CA . LEU A 1 109 ? -17.219 3.340 18.624 1.00 92.94 109 LEU A CA 1
ATOM 828 C C . LEU A 1 109 ? -15.911 4.136 18.669 1.00 92.94 109 LEU A C 1
ATOM 830 O O . LEU A 1 109 ? -14.814 3.572 18.699 1.00 92.94 109 LEU A O 1
ATOM 834 N N . ASP A 1 110 ? -16.042 5.458 18.646 1.00 91.25 110 ASP A N 1
ATOM 835 C CA . ASP A 1 110 ? -14.930 6.390 18.792 1.00 91.25 110 ASP A CA 1
ATOM 836 C C . ASP A 1 110 ? -14.224 6.169 20.150 1.00 91.25 110 ASP A C 1
ATOM 838 O O . ASP A 1 110 ? -14.905 5.936 21.153 1.00 91.25 110 ASP A O 1
ATOM 842 N N . PRO A 1 111 ? -12.879 6.266 20.226 1.00 88.56 111 PRO A N 1
ATOM 843 C CA . PRO A 1 111 ? -12.122 6.084 21.470 1.00 88.56 111 PRO A CA 1
ATOM 844 C C . PRO A 1 111 ? -12.575 6.962 22.649 1.00 88.56 111 PRO A C 1
ATOM 846 O O . PRO A 1 111 ? -12.266 6.656 23.803 1.00 88.56 111 PRO A O 1
ATOM 849 N N . LYS A 1 112 ? -13.284 8.066 22.383 1.00 87.31 112 LYS A N 1
ATOM 850 C CA . LYS A 1 112 ? -13.877 8.928 23.417 1.00 87.31 112 LYS A CA 1
ATOM 851 C C . LYS A 1 112 ? -14.990 8.230 24.199 1.00 87.31 112 LYS A C 1
ATOM 853 O O . LYS A 1 112 ? -15.204 8.569 25.361 1.00 87.31 112 LYS A O 1
ATOM 858 N N . VAL A 1 113 ? -15.683 7.271 23.586 1.00 87.31 113 VAL A N 1
ATOM 859 C CA . VAL A 1 113 ? -16.773 6.519 24.211 1.00 87.31 113 VAL A CA 1
ATOM 860 C C . VAL A 1 113 ? -16.184 5.356 25.003 1.00 87.31 113 VAL A C 1
ATOM 862 O O . VAL A 1 113 ? -15.607 4.425 24.440 1.00 87.31 113 VAL A O 1
ATOM 865 N N . LYS A 1 114 ? -16.332 5.392 26.330 1.00 86.75 114 LYS A N 1
ATOM 866 C CA . LYS A 1 114 ? -15.792 4.364 27.232 1.00 86.75 114 LYS A CA 1
ATOM 867 C C . LYS A 1 114 ? -16.911 3.537 27.850 1.00 86.75 114 LYS A C 1
ATOM 869 O O . LYS A 1 114 ? -17.881 4.085 28.366 1.00 86.75 114 LYS A O 1
ATOM 874 N N . VAL A 1 115 ? -16.727 2.215 27.886 1.00 85.12 115 VAL A N 1
ATOM 875 C CA . VAL A 1 115 ? -17.706 1.268 28.458 1.00 85.12 115 VAL A CA 1
ATOM 876 C C . VAL A 1 115 ? -17.964 1.518 29.947 1.00 85.12 115 VAL A C 1
ATOM 878 O O . VAL A 1 115 ? -19.084 1.375 30.412 1.00 85.12 115 VAL A O 1
ATOM 881 N N . ALA A 1 116 ? -16.943 1.920 30.703 1.00 83.38 116 ALA A N 1
ATOM 882 C CA . ALA A 1 116 ? -17.055 2.121 32.148 1.00 83.38 116 ALA A CA 1
ATOM 883 C C . ALA A 1 116 ? -17.541 3.525 32.557 1.00 83.38 116 ALA A C 1
ATOM 885 O O . ALA A 1 116 ? -17.731 3.770 33.744 1.00 83.38 116 ALA A O 1
ATOM 886 N N . VAL A 1 117 ? -17.703 4.461 31.610 1.00 86.38 117 VAL A N 1
ATOM 887 C CA . VAL A 1 117 ? -17.997 5.873 31.914 1.00 86.38 117 VAL A CA 1
ATOM 888 C C . VAL A 1 117 ? -19.256 6.317 31.161 1.00 86.38 117 VAL A C 1
ATOM 890 O O . VAL A 1 117 ? -19.145 6.851 30.052 1.00 86.38 117 VAL A O 1
ATOM 893 N N . PRO A 1 118 ? -20.456 6.132 31.748 1.00 81.25 118 PRO A N 1
ATOM 894 C CA . PRO A 1 118 ? -21.730 6.486 31.118 1.00 81.25 118 PRO A CA 1
ATOM 895 C C . PRO A 1 118 ? -21.861 7.958 30.726 1.00 81.25 118 PRO A C 1
ATOM 897 O O . PRO A 1 118 ? -22.626 8.293 29.823 1.00 81.25 118 PRO A O 1
ATOM 900 N N . GLU A 1 119 ? -21.098 8.850 31.362 1.00 82.81 119 GLU A N 1
ATOM 901 C CA . GLU A 1 119 ? -21.033 10.280 31.031 1.00 82.81 119 GLU A CA 1
ATOM 902 C C . GLU A 1 119 ? -20.558 10.531 29.593 1.00 82.81 119 GLU A C 1
ATOM 904 O O . GLU A 1 119 ? -20.973 11.508 28.977 1.00 82.81 119 GLU A O 1
ATOM 909 N N . THR A 1 120 ? -19.765 9.612 29.030 1.00 82.44 120 THR A N 1
ATOM 910 C CA . THR A 1 120 ? -19.248 9.714 27.654 1.00 82.44 120 THR A CA 1
ATOM 911 C C . THR A 1 120 ? -20.287 9.398 26.576 1.00 82.44 120 THR A C 1
ATOM 913 O O . THR A 1 120 ? -20.022 9.627 25.399 1.00 82.44 120 THR A O 1
ATOM 916 N N . TRP A 1 121 ? -21.454 8.866 26.950 1.00 89.12 121 TRP A N 1
ATOM 917 C CA . TRP A 1 121 ? -22.471 8.387 26.012 1.00 89.12 121 TRP A CA 1
ATOM 918 C C . TRP A 1 121 ? -23.464 9.494 25.658 1.00 89.12 121 TRP A C 1
ATOM 920 O O . TRP A 1 121 ? -23.901 10.260 26.520 1.00 89.12 121 TRP A O 1
ATOM 930 N N . SER A 1 122 ? -23.887 9.550 24.400 1.00 88.44 122 SER A N 1
ATOM 931 C CA . SER A 1 122 ? -24.976 10.423 23.976 1.00 88.44 122 SER A CA 1
ATOM 932 C C . SER A 1 122 ? -26.320 9.961 24.546 1.00 88.44 122 SER A C 1
ATOM 934 O O . SER A 1 122 ? -26.502 8.807 24.942 1.00 88.44 122 SER A O 1
ATOM 936 N N . ALA A 1 123 ? -27.306 10.861 24.543 1.00 87.50 123 ALA A N 1
ATOM 937 C CA . ALA A 1 123 ? -28.675 10.523 24.932 1.00 87.50 123 ALA A CA 1
ATOM 938 C C . ALA A 1 123 ? -29.266 9.391 24.068 1.00 87.50 123 ALA A C 1
ATOM 940 O O . ALA A 1 123 ? -29.993 8.545 24.583 1.00 87.50 123 ALA A O 1
ATOM 941 N N . ALA A 1 124 ? -28.907 9.342 22.779 1.00 85.62 124 ALA A N 1
ATOM 942 C CA . ALA A 1 124 ? -29.346 8.289 21.869 1.00 85.62 124 ALA A CA 1
ATOM 943 C C . ALA A 1 124 ? -28.739 6.929 22.244 1.00 85.62 124 ALA A C 1
ATOM 945 O O . ALA A 1 124 ? -29.461 5.937 22.293 1.00 85.62 124 ALA A O 1
ATOM 946 N N . LEU A 1 125 ? -27.439 6.888 22.559 1.00 87.50 125 LEU A N 1
ATOM 947 C CA . LEU A 1 125 ? -26.765 5.659 22.972 1.00 87.50 125 LEU A CA 1
ATOM 948 C C . LEU A 1 125 ? -27.290 5.157 24.326 1.00 87.50 125 LEU A C 1
ATOM 950 O O . LEU A 1 125 ? -27.561 3.968 24.461 1.00 87.50 125 LEU A O 1
ATOM 954 N N . ARG A 1 126 ? -27.504 6.051 25.304 1.00 88.44 126 ARG A N 1
ATOM 955 C CA . ARG A 1 126 ? -28.094 5.692 26.611 1.00 88.44 126 ARG A CA 1
ATOM 956 C C . ARG A 1 126 ? -29.490 5.096 26.464 1.00 88.44 126 ARG A C 1
ATOM 958 O O . ARG A 1 126 ? -29.729 3.998 26.953 1.00 88.44 126 ARG A O 1
ATOM 965 N N . SER A 1 127 ? -30.372 5.780 25.735 1.00 87.50 127 SER A N 1
ATOM 966 C CA . SER A 1 127 ? -31.745 5.314 25.520 1.00 87.50 127 SER A CA 1
ATOM 967 C C . SER A 1 127 ? -31.789 3.960 24.808 1.00 87.50 127 SER A C 1
ATOM 969 O O . SER A 1 127 ? -32.591 3.111 25.181 1.00 87.50 127 SER A O 1
ATOM 971 N N . ALA A 1 128 ? -30.901 3.733 23.836 1.00 87.75 128 ALA A N 1
ATOM 972 C CA . ALA A 1 128 ? -30.803 2.466 23.116 1.00 87.75 128 ALA A CA 1
ATOM 973 C C . ALA A 1 128 ? -30.282 1.302 23.981 1.00 87.75 128 ALA A C 1
ATOM 975 O O . ALA A 1 128 ? -30.624 0.143 23.738 1.00 87.75 128 ALA A O 1
ATOM 976 N N . ILE A 1 129 ? -29.439 1.601 24.976 1.00 89.31 129 ILE A N 1
ATOM 977 C CA . ILE A 1 129 ? -28.960 0.618 25.956 1.00 89.31 129 ILE A CA 1
ATOM 978 C C . ILE A 1 129 ? -30.068 0.292 26.964 1.00 89.31 129 ILE A C 1
ATOM 980 O O . ILE A 1 129 ? -30.306 -0.877 27.253 1.00 89.31 129 ILE A O 1
ATOM 984 N N . GLU A 1 130 ? -30.790 1.301 27.454 1.00 89.19 130 GLU A N 1
ATOM 985 C CA . GLU A 1 130 ? -31.932 1.123 28.363 1.00 89.19 130 GLU A CA 1
ATOM 986 C C . GLU A 1 130 ? -33.089 0.355 27.707 1.00 89.19 130 GLU A C 1
ATOM 988 O O . GLU A 1 130 ? -33.716 -0.485 28.352 1.00 89.19 130 GLU A O 1
ATOM 993 N N . SER A 1 131 ? -33.345 0.586 26.413 1.00 87.75 131 SER A N 1
ATOM 994 C CA . SER A 1 131 ? -34.331 -0.163 25.622 1.00 87.75 131 SER A CA 1
ATOM 995 C C . SER A 1 131 ? -33.856 -1.562 25.206 1.00 87.75 131 SER A C 1
ATOM 997 O O . SER A 1 131 ? -34.614 -2.303 24.578 1.00 87.75 131 SER A O 1
ATOM 999 N N . ASN A 1 132 ? -32.622 -1.941 25.564 1.00 87.31 132 ASN A N 1
ATOM 1000 C CA . ASN A 1 132 ? -31.984 -3.215 25.229 1.00 87.31 132 ASN A CA 1
ATOM 1001 C C . ASN A 1 132 ? -31.880 -3.477 23.708 1.00 87.31 132 ASN A C 1
ATOM 1003 O O . ASN A 1 132 ? -31.813 -4.624 23.261 1.00 87.31 132 ASN A O 1
ATOM 1007 N N . GLU A 1 133 ? -31.869 -2.414 22.898 1.00 88.31 133 GLU A N 1
ATOM 1008 C CA . GLU A 1 133 ? -31.648 -2.486 21.449 1.00 88.31 133 GLU A CA 1
ATOM 1009 C C . GLU A 1 133 ? -30.154 -2.524 21.101 1.00 88.31 133 GLU A C 1
ATOM 1011 O O . GLU A 1 133 ? -29.759 -3.162 20.115 1.00 88.31 133 GLU A O 1
ATOM 1016 N N . LEU A 1 134 ? -29.332 -1.873 21.931 1.00 90.25 134 LEU A N 1
ATOM 1017 C CA . LEU A 1 134 ? -27.875 -1.896 21.873 1.00 90.25 134 LEU A CA 1
ATOM 1018 C C . LEU A 1 134 ? -27.284 -2.417 23.188 1.00 90.25 134 LEU A C 1
ATOM 1020 O O . LEU A 1 134 ? -27.727 -2.058 24.271 1.00 90.25 134 LEU A O 1
ATOM 1024 N N . GLY A 1 135 ? -26.231 -3.223 23.099 1.00 89.94 135 GLY A N 1
ATOM 1025 C CA . GLY A 1 135 ? -25.370 -3.566 24.230 1.00 89.94 135 GLY A CA 1
ATOM 1026 C C . GLY A 1 135 ? -24.017 -2.882 24.084 1.00 89.94 135 GLY A C 1
ATOM 1027 O O . GLY A 1 135 ? -23.515 -2.758 22.972 1.00 89.94 135 GLY A O 1
ATOM 1028 N N . LEU A 1 136 ? -23.391 -2.459 25.178 1.00 91.88 136 LEU A N 1
ATOM 1029 C CA . LEU A 1 136 ? -22.051 -1.872 25.128 1.00 91.88 136 LEU A CA 1
ATOM 1030 C C . LEU A 1 136 ? -21.016 -2.878 25.632 1.00 91.88 136 LEU A C 1
ATOM 1032 O O . LEU A 1 136 ? -21.109 -3.353 26.761 1.00 91.88 136 LEU A O 1
ATOM 1036 N N . VAL A 1 137 ? -20.034 -3.206 24.793 1.00 92.81 137 VAL A N 1
ATOM 1037 C CA . VAL A 1 137 ? -19.018 -4.224 25.095 1.00 92.81 137 VAL A CA 1
ATOM 1038 C C . VAL A 1 137 ? -17.604 -3.700 24.829 1.00 92.81 137 VAL A C 1
ATOM 1040 O O . VAL A 1 137 ? -17.416 -2.886 23.920 1.00 92.81 137 VAL A O 1
ATOM 1043 N N . PRO A 1 138 ? -16.589 -4.134 25.599 1.00 93.00 138 PRO A N 1
ATOM 1044 C CA . PRO A 1 138 ? -15.197 -3.831 25.283 1.00 93.00 138 PRO A CA 1
ATOM 1045 C C . PRO A 1 138 ? -14.774 -4.555 23.999 1.00 93.00 138 PRO A C 1
ATOM 1047 O O . PRO A 1 138 ? -15.157 -5.702 23.762 1.00 93.00 138 PRO A O 1
ATOM 1050 N N . PHE A 1 139 ? -13.971 -3.890 23.173 1.00 93.12 139 PHE A N 1
ATOM 1051 C CA . PHE A 1 139 ? -13.478 -4.416 21.906 1.00 93.12 139 PHE A CA 1
ATOM 1052 C C . PHE A 1 139 ? -11.991 -4.090 21.735 1.00 93.12 139 PHE A C 1
ATOM 1054 O O . PHE A 1 139 ? -11.599 -2.927 21.767 1.00 93.12 139 PHE A O 1
ATOM 1061 N N . GLU A 1 140 ? -11.156 -5.106 21.518 1.00 92.56 140 GLU A N 1
ATOM 1062 C CA . GLU A 1 140 ? -9.735 -4.922 21.204 1.00 92.56 140 GLU A CA 1
ATOM 1063 C C . GLU A 1 140 ? -9.543 -4.932 19.682 1.00 92.56 140 GLU A C 1
ATOM 1065 O O . GLU A 1 140 ? -9.648 -5.968 19.024 1.00 92.56 140 GLU A O 1
ATOM 1070 N N . LEU A 1 141 ? -9.268 -3.765 19.104 1.00 92.12 141 LEU A N 1
ATOM 1071 C CA . LEU A 1 141 ? -8.961 -3.633 17.687 1.00 92.12 141 LEU A CA 1
ATOM 1072 C C . LEU A 1 141 ? -7.461 -3.828 17.467 1.00 92.12 141 LEU A C 1
ATOM 1074 O O . LEU A 1 141 ? -6.650 -3.073 17.998 1.00 92.12 141 LEU A O 1
ATOM 1078 N N . THR A 1 142 ? -7.089 -4.815 16.656 1.00 91.56 142 THR A N 1
ATOM 1079 C CA . THR A 1 142 ? -5.692 -5.028 16.256 1.00 91.56 142 THR A CA 1
ATOM 1080 C C . THR A 1 142 ? -5.440 -4.373 14.900 1.00 91.56 142 THR A C 1
ATOM 1082 O O . THR A 1 142 ? -6.125 -4.681 13.928 1.00 91.56 142 THR A O 1
ATOM 1085 N N . LEU A 1 143 ? -4.475 -3.456 14.860 1.00 92.00 143 LEU A N 1
ATOM 1086 C CA . LEU A 1 143 ? -3.925 -2.833 13.660 1.00 92.00 143 LEU A CA 1
ATOM 1087 C C . LEU A 1 143 ? -2.581 -3.504 13.380 1.00 92.00 143 LEU A C 1
ATOM 1089 O O . LEU A 1 143 ? -1.656 -3.381 14.181 1.00 92.00 143 LEU A O 1
ATOM 1093 N N . ASP A 1 144 ? -2.487 -4.253 12.293 1.00 91.94 144 ASP A N 1
ATOM 1094 C CA . ASP A 1 144 ? -1.281 -4.975 11.898 1.00 91.94 144 ASP A CA 1
ATOM 1095 C C . ASP A 1 144 ? -0.483 -4.208 10.836 1.00 91.94 144 ASP A C 1
ATOM 1097 O O . ASP A 1 144 ? -0.805 -3.074 10.479 1.00 91.94 144 ASP A O 1
ATOM 1101 N N . TYR A 1 145 ? 0.585 -4.829 10.332 1.00 91.31 145 TYR A N 1
ATOM 1102 C CA . TYR A 1 145 ? 1.416 -4.249 9.285 1.00 91.31 145 TYR A CA 1
ATOM 1103 C C . TYR A 1 145 ? 0.603 -3.823 8.058 1.00 91.31 145 TYR A C 1
ATOM 1105 O O . TYR A 1 145 ? 0.855 -2.745 7.521 1.00 91.31 145 TYR A O 1
ATOM 1113 N N . ASP A 1 146 ? -0.374 -4.625 7.633 1.00 91.06 146 ASP A N 1
ATOM 1114 C CA . ASP A 1 146 ? -1.151 -4.394 6.413 1.00 91.06 146 ASP A CA 1
ATOM 1115 C C . ASP A 1 146 ? -2.047 -3.161 6.532 1.00 91.06 146 ASP A C 1
ATOM 1117 O O . ASP A 1 146 ? -2.268 -2.462 5.539 1.00 91.06 146 ASP A O 1
ATOM 1121 N N . TYR A 1 147 ? -2.499 -2.834 7.745 1.00 91.88 147 TYR A N 1
ATOM 1122 C CA . TYR A 1 147 ? -3.237 -1.603 8.014 1.00 91.88 147 TYR A CA 1
ATOM 1123 C C . TYR A 1 147 ? -2.419 -0.333 7.734 1.00 91.88 147 TYR A C 1
ATOM 1125 O O . TYR A 1 147 ? -2.991 0.652 7.280 1.00 91.88 147 TYR A O 1
ATOM 1133 N N . TRP A 1 148 ? -1.102 -0.326 7.938 1.00 92.25 148 TRP A N 1
ATOM 1134 C CA . TRP A 1 148 ? -0.281 0.879 7.748 1.00 92.25 148 TRP A CA 1
ATOM 1135 C C . TRP A 1 148 ? 0.032 1.139 6.274 1.00 92.25 148 TRP A C 1
ATOM 1137 O O . TRP A 1 148 ? 0.262 0.202 5.501 1.00 92.25 148 TRP A O 1
ATOM 1147 N N . LEU A 1 149 ? 0.019 2.408 5.857 1.00 91.62 149 LEU A N 1
ATOM 1148 C CA . LEU A 1 149 ? 0.468 2.810 4.524 1.00 91.62 149 LEU A CA 1
ATOM 1149 C C . LEU A 1 149 ? 1.996 2.732 4.420 1.00 91.62 149 LEU A C 1
ATOM 1151 O O . LEU A 1 149 ? 2.708 2.606 5.414 1.00 91.62 149 LEU A O 1
ATOM 1155 N N . TYR A 1 150 ? 2.506 2.819 3.192 1.00 91.62 150 TYR A N 1
ATOM 1156 C CA . TYR A 1 150 ? 3.944 2.925 2.944 1.00 91.62 150 TYR A CA 1
ATOM 1157 C C . TYR A 1 150 ? 4.567 4.097 3.721 1.00 91.62 150 TYR A C 1
ATOM 1159 O O . TYR A 1 150 ? 5.593 3.920 4.372 1.00 91.62 150 TYR A O 1
ATOM 1167 N N . GLU A 1 151 ? 3.917 5.265 3.700 1.00 88.88 151 GLU A N 1
ATOM 1168 C CA . GLU A 1 151 ? 4.383 6.461 4.406 1.00 88.88 151 GLU A CA 1
ATOM 1169 C C . GLU A 1 151 ? 4.449 6.241 5.920 1.00 88.88 151 GLU A C 1
ATOM 1171 O O . GLU A 1 151 ? 5.506 6.456 6.501 1.00 88.88 151 GLU A O 1
ATOM 1176 N N . ASP A 1 152 ? 3.389 5.693 6.529 1.00 89.88 152 ASP A N 1
ATOM 1177 C CA . ASP A 1 152 ? 3.353 5.365 7.963 1.00 89.88 152 ASP A CA 1
ATOM 1178 C C . ASP A 1 152 ? 4.512 4.443 8.371 1.00 89.88 152 ASP A C 1
ATOM 1180 O O . ASP A 1 152 ? 5.144 4.625 9.412 1.00 89.88 152 ASP A O 1
ATOM 1184 N N . VAL A 1 153 ? 4.793 3.427 7.548 1.00 90.62 153 VAL A N 1
ATOM 1185 C CA . VAL A 1 153 ? 5.872 2.467 7.799 1.00 90.62 153 VAL A CA 1
ATOM 1186 C C . VAL A 1 153 ? 7.234 3.150 7.685 1.00 90.62 153 VAL A C 1
ATOM 1188 O O . VAL A 1 153 ? 8.085 2.990 8.562 1.00 90.62 153 VAL A O 1
ATOM 1191 N N . MET A 1 154 ? 7.442 3.946 6.638 1.00 88.50 154 MET A N 1
ATOM 1192 C CA . MET A 1 154 ? 8.695 4.668 6.420 1.00 88.50 154 MET A CA 1
ATOM 1193 C C . MET A 1 154 ? 8.947 5.758 7.457 1.00 88.50 154 MET A C 1
ATOM 1195 O O . MET A 1 154 ? 10.096 5.965 7.843 1.00 88.50 154 MET A O 1
ATOM 1199 N N . ASP A 1 155 ? 7.899 6.407 7.956 1.00 86.38 155 ASP A N 1
ATOM 1200 C CA . ASP A 1 155 ? 7.982 7.389 9.034 1.00 86.38 155 ASP A CA 1
ATOM 1201 C C . ASP A 1 155 ? 8.479 6.772 10.341 1.00 86.38 155 ASP A C 1
ATOM 1203 O O . ASP A 1 155 ? 9.143 7.428 11.141 1.00 86.38 155 ASP A O 1
ATOM 1207 N N . VAL A 1 156 ? 8.201 5.498 10.582 1.00 86.62 156 VAL A N 1
ATOM 1208 C CA . VAL A 1 156 ? 8.743 4.815 11.757 1.00 86.62 156 VAL A CA 1
ATOM 1209 C C . VAL A 1 156 ? 10.188 4.367 11.521 1.00 86.62 156 VAL A C 1
ATOM 1211 O O . VAL A 1 156 ? 11.010 4.408 12.438 1.00 86.62 156 VAL A O 1
ATOM 1214 N N . LEU A 1 157 ? 10.513 3.933 10.302 1.00 85.25 157 LEU A N 1
ATOM 1215 C CA . LEU A 1 157 ? 11.806 3.320 9.990 1.00 85.25 157 LEU A CA 1
ATOM 1216 C C . LEU A 1 157 ? 12.918 4.330 9.686 1.00 85.25 157 LEU A C 1
ATOM 1218 O O . LEU A 1 157 ? 14.076 4.087 10.031 1.00 85.25 157 LEU A O 1
ATOM 1222 N N . ILE A 1 158 ? 12.593 5.445 9.031 1.00 84.56 158 ILE A N 1
ATOM 1223 C CA . ILE A 1 158 ? 13.555 6.472 8.630 1.00 84.56 158 ILE A CA 1
ATOM 1224 C C . ILE A 1 158 ? 13.510 7.609 9.658 1.00 84.56 158 ILE A C 1
ATOM 1226 O O . ILE A 1 158 ? 12.489 8.300 9.759 1.00 84.56 158 ILE A O 1
ATOM 1230 N N . PRO A 1 159 ? 14.604 7.856 10.407 1.00 81.81 159 PRO A N 1
ATOM 1231 C CA . PRO A 1 159 ? 14.649 8.924 11.400 1.00 81.81 159 PRO A CA 1
ATOM 1232 C C . PRO A 1 159 ? 14.310 10.293 10.789 1.00 81.81 159 PRO A C 1
ATOM 1234 O O . PRO A 1 159 ? 14.799 10.582 9.693 1.00 81.81 159 PRO A O 1
ATOM 1237 N N . PRO A 1 160 ? 13.531 11.155 11.473 1.00 81.12 160 PRO A N 1
ATOM 1238 C CA . PRO A 1 160 ? 13.167 12.483 10.972 1.00 81.12 160 PRO A CA 1
ATOM 1239 C C . PRO A 1 160 ? 14.366 13.324 10.525 1.00 81.12 160 PRO A C 1
ATOM 1241 O O . PRO A 1 160 ? 14.285 14.024 9.524 1.00 81.12 160 PRO A O 1
ATOM 1244 N N . GLU A 1 161 ? 15.506 13.203 11.210 1.00 80.50 161 GLU A N 1
ATOM 1245 C CA . GLU A 1 161 ? 16.729 13.959 10.914 1.00 80.50 161 GLU A CA 1
ATOM 1246 C C . GLU A 1 161 ? 17.430 13.506 9.620 1.00 80.50 161 GLU A C 1
ATOM 1248 O O . GLU A 1 161 ? 18.335 14.179 9.128 1.00 80.50 161 GLU A O 1
ATOM 1253 N N . LYS A 1 162 ? 17.057 12.336 9.089 1.00 79.62 162 LYS A N 1
ATOM 1254 C CA . LYS A 1 162 ? 17.581 11.761 7.840 1.00 79.62 162 LYS A CA 1
ATOM 1255 C C . LYS A 1 162 ? 16.624 11.940 6.667 1.00 79.62 162 LYS A C 1
ATOM 1257 O O . LYS A 1 162 ? 16.946 11.509 5.562 1.00 79.62 162 LYS A O 1
ATOM 1262 N N . ARG A 1 163 ? 15.462 12.549 6.897 1.00 81.75 163 ARG A N 1
ATOM 1263 C CA . ARG A 1 163 ? 14.503 12.853 5.840 1.00 81.75 163 ARG A CA 1
ATOM 1264 C C . ARG A 1 163 ? 14.908 14.134 5.134 1.00 81.75 163 ARG A C 1
ATOM 1266 O O . ARG A 1 163 ? 15.480 15.046 5.725 1.00 81.75 163 ARG A O 1
ATOM 1273 N N . ASP A 1 164 ? 14.602 14.174 3.852 1.00 78.25 164 ASP A N 1
ATOM 1274 C CA . ASP A 1 164 ? 14.715 15.364 3.035 1.00 78.25 164 ASP A CA 1
ATOM 1275 C C . ASP A 1 164 ? 13.774 16.441 3.584 1.00 78.25 164 ASP A C 1
ATOM 1277 O O . ASP A 1 164 ? 12.605 16.177 3.869 1.00 78.25 164 ASP A O 1
ATOM 1281 N N . ILE A 1 165 ? 14.306 17.648 3.763 1.00 68.81 165 ILE A N 1
ATOM 1282 C CA . ILE A 1 165 ? 13.602 18.770 4.395 1.00 68.81 165 ILE A CA 1
ATOM 1283 C C . ILE A 1 165 ? 12.437 19.251 3.522 1.00 68.81 165 ILE A C 1
ATOM 1285 O O . ILE A 1 165 ? 11.447 19.756 4.046 1.00 68.81 165 ILE A O 1
ATOM 1289 N N . HIS A 1 166 ? 12.555 19.105 2.201 1.00 67.94 166 HIS A N 1
ATOM 1290 C CA . HIS A 1 166 ? 11.561 19.589 1.251 1.00 67.94 166 HIS A CA 1
ATOM 1291 C C . HIS A 1 166 ? 10.605 18.484 0.819 1.00 67.94 166 HIS A C 1
ATOM 1293 O O . HIS A 1 166 ? 9.401 18.714 0.762 1.00 67.94 166 HIS A O 1
ATOM 1299 N N . ASP A 1 167 ? 11.139 17.294 0.545 1.00 69.06 167 ASP A N 1
ATOM 1300 C CA . ASP A 1 167 ? 10.371 16.227 -0.101 1.00 69.06 167 ASP A CA 1
ATOM 1301 C C . ASP A 1 167 ? 9.971 15.088 0.844 1.00 69.06 167 ASP A C 1
ATOM 1303 O O . ASP A 1 167 ? 9.251 14.179 0.434 1.00 69.06 167 ASP A O 1
ATOM 1307 N N . GLY A 1 168 ? 10.415 15.113 2.107 1.00 80.12 168 GLY A N 1
ATOM 1308 C CA . GLY A 1 168 ? 10.116 14.051 3.063 1.00 80.12 168 GLY A CA 1
ATOM 1309 C C . GLY A 1 168 ? 10.547 12.679 2.536 1.00 80.12 168 GLY A C 1
ATOM 1310 O O . GLY A 1 168 ? 11.581 12.552 1.878 1.00 80.12 168 GLY A O 1
ATOM 1311 N N . ILE A 1 169 ? 9.770 11.637 2.833 1.00 82.44 169 ILE A N 1
ATOM 1312 C CA . ILE A 1 169 ? 10.062 10.250 2.437 1.00 82.44 169 ILE A CA 1
ATOM 1313 C C . ILE A 1 169 ? 9.921 10.068 0.914 1.00 82.44 169 ILE A C 1
ATOM 1315 O O . ILE A 1 169 ? 8.956 10.560 0.332 1.00 82.44 169 ILE A O 1
ATOM 1319 N N . PRO A 1 170 ? 10.797 9.286 0.247 1.00 82.75 170 PRO A N 1
ATOM 1320 C CA . PRO A 1 170 ? 10.638 8.977 -1.171 1.00 82.75 170 PRO A CA 1
ATOM 1321 C C . PRO A 1 170 ? 9.328 8.228 -1.444 1.00 82.75 170 PRO A C 1
ATOM 1323 O O . PRO A 1 170 ? 9.205 7.052 -1.101 1.00 82.75 170 PRO A O 1
ATOM 1326 N N . GLN A 1 171 ? 8.370 8.903 -2.083 1.00 80.06 171 GLN A N 1
ATOM 1327 C CA . GLN A 1 171 ? 7.103 8.304 -2.530 1.00 80.06 171 GLN A CA 1
ATOM 1328 C C . GLN A 1 171 ? 7.025 8.118 -4.053 1.00 80.06 171 GLN A C 1
ATOM 1330 O O . GLN A 1 171 ? 6.252 7.302 -4.547 1.00 80.06 171 GLN A O 1
ATOM 1335 N N . GLY A 1 172 ? 7.818 8.875 -4.816 1.00 81.81 172 GLY A N 1
ATOM 1336 C CA . GLY A 1 172 ? 7.787 8.849 -6.276 1.00 81.81 172 GLY A CA 1
ATOM 1337 C C . GLY A 1 172 ? 8.617 7.710 -6.863 1.00 81.81 172 GLY A C 1
ATOM 1338 O O . GLY A 1 172 ? 9.834 7.672 -6.692 1.00 81.81 172 GLY A O 1
ATOM 1339 N N . PHE A 1 173 ? 7.974 6.830 -7.627 1.00 89.88 173 PHE A N 1
ATOM 1340 C CA . PHE A 1 173 ? 8.635 5.787 -8.410 1.00 89.88 173 PHE A CA 1
ATOM 1341 C C . PHE A 1 173 ? 7.925 5.569 -9.746 1.00 89.88 173 PHE A C 1
ATOM 1343 O O . PHE A 1 173 ? 6.779 5.979 -9.935 1.00 89.88 173 PHE A O 1
ATOM 1350 N N . ASN A 1 174 ? 8.628 4.962 -10.701 1.00 90.06 174 ASN A N 1
ATOM 1351 C CA . ASN A 1 174 ? 8.038 4.545 -11.971 1.00 90.06 174 ASN A CA 1
ATOM 1352 C C . ASN A 1 174 ? 7.773 3.039 -11.941 1.00 90.06 174 ASN A C 1
ATOM 1354 O O . ASN A 1 174 ? 8.490 2.294 -11.278 1.00 90.06 174 ASN A O 1
ATOM 1358 N N . ILE A 1 175 ? 6.767 2.589 -12.686 1.00 92.12 175 ILE A N 1
ATOM 1359 C CA . ILE A 1 175 ? 6.422 1.171 -12.808 1.00 92.12 175 ILE A CA 1
ATOM 1360 C C . ILE A 1 175 ? 6.459 0.783 -14.285 1.00 92.12 175 ILE A C 1
ATOM 1362 O O . ILE A 1 175 ? 5.902 1.493 -15.127 1.00 92.12 175 ILE A O 1
ATOM 1366 N N . ALA A 1 176 ? 7.087 -0.350 -14.585 1.00 92.88 176 ALA A N 1
ATOM 1367 C CA . ALA A 1 176 ? 7.029 -1.031 -15.871 1.00 92.88 176 ALA A CA 1
ATOM 1368 C C . ALA A 1 176 ? 6.631 -2.493 -15.618 1.00 92.88 176 ALA A C 1
ATOM 1370 O O . ALA A 1 176 ? 7.428 -3.282 -15.115 1.00 92.88 176 ALA A O 1
ATOM 1371 N N . GLY A 1 177 ? 5.374 -2.847 -15.901 1.00 93.75 177 GLY A N 1
ATOM 1372 C CA . GLY A 1 177 ? 4.822 -4.147 -15.509 1.00 93.75 177 GLY A CA 1
ATOM 1373 C C . GLY A 1 177 ? 5.020 -4.415 -14.012 1.00 93.75 177 GLY A C 1
ATOM 1374 O O . GLY A 1 177 ? 4.676 -3.587 -13.173 1.00 93.75 177 GLY A O 1
ATOM 1375 N N . HIS A 1 178 ? 5.645 -5.544 -13.678 1.00 95.69 178 HIS A N 1
ATOM 1376 C CA . HIS A 1 178 ? 5.931 -5.935 -12.294 1.00 95.69 178 HIS A CA 1
ATOM 1377 C C . HIS A 1 178 ? 7.210 -5.305 -11.703 1.00 95.69 178 HIS A C 1
ATOM 1379 O O . HIS A 1 178 ? 7.569 -5.611 -10.562 1.00 95.69 178 HIS A O 1
ATOM 1385 N N . VAL A 1 179 ? 7.927 -4.474 -12.465 1.00 95.88 179 VAL A N 1
ATOM 1386 C CA . VAL A 1 179 ? 9.186 -3.851 -12.042 1.00 95.88 179 VAL A CA 1
ATOM 1387 C C . VAL A 1 179 ? 8.924 -2.425 -11.575 1.00 95.88 179 VAL A C 1
ATOM 1389 O O . VAL A 1 179 ? 8.372 -1.606 -12.313 1.00 95.88 179 VAL A O 1
ATOM 1392 N N . ALA A 1 180 ? 9.370 -2.105 -10.363 1.00 94.81 180 ALA A N 1
ATOM 1393 C CA . ALA A 1 180 ? 9.420 -0.741 -9.860 1.00 94.81 180 ALA A CA 1
ATOM 1394 C C . ALA A 1 180 ? 10.821 -0.160 -10.022 1.00 94.81 180 ALA A C 1
ATOM 1396 O O . ALA A 1 180 ? 11.825 -0.788 -9.694 1.00 94.81 180 ALA A O 1
ATOM 1397 N N . HIS A 1 181 ? 10.875 1.075 -10.487 1.00 90.44 181 HIS A N 1
ATOM 1398 C CA . HIS A 1 181 ? 12.095 1.816 -10.737 1.00 90.44 181 HIS A CA 1
ATOM 1399 C C . HIS A 1 181 ? 12.145 3.030 -9.805 1.00 90.44 181 HIS A C 1
ATOM 1401 O O . HIS A 1 181 ? 11.345 3.964 -9.926 1.00 90.44 181 HIS A O 1
ATOM 1407 N N . LEU A 1 182 ? 13.114 3.002 -8.886 1.00 90.31 182 LEU A N 1
ATOM 1408 C CA . LEU A 1 182 ? 13.428 4.066 -7.939 1.00 90.31 182 LEU A CA 1
ATOM 1409 C C . LEU A 1 182 ? 14.533 4.994 -8.457 1.00 90.31 182 LEU A C 1
ATOM 1411 O O . LEU A 1 182 ? 15.492 4.558 -9.093 1.00 90.31 182 LEU A O 1
ATOM 1415 N N . ASN A 1 183 ? 14.411 6.275 -8.113 1.00 86.31 183 ASN A N 1
ATOM 1416 C CA . ASN A 1 183 ? 15.471 7.266 -8.266 1.00 86.31 183 ASN A CA 1
ATOM 1417 C C . ASN A 1 183 ? 15.807 7.844 -6.886 1.00 86.31 183 ASN A C 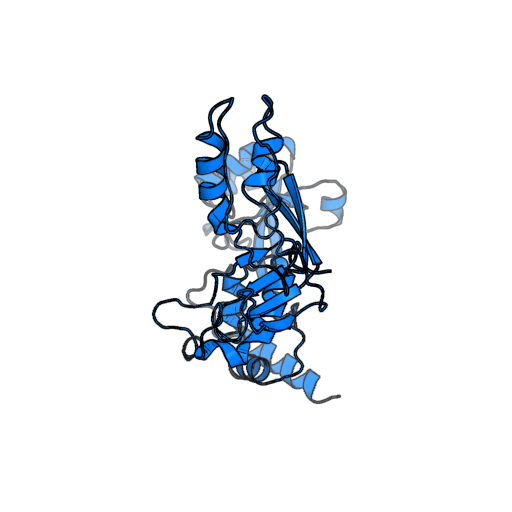1
ATOM 1419 O O . ASN A 1 183 ? 15.270 8.877 -6.479 1.00 86.31 183 ASN A O 1
ATOM 1423 N N . LEU A 1 184 ? 16.618 7.111 -6.119 1.00 85.44 184 LEU A N 1
ATOM 1424 C CA . LEU A 1 184 ? 16.933 7.480 -4.741 1.00 85.44 184 LEU A CA 1
ATOM 1425 C C . LEU A 1 184 ? 18.017 8.561 -4.683 1.00 85.44 184 LEU A C 1
ATOM 1427 O O . LEU A 1 184 ? 19.116 8.400 -5.215 1.00 85.44 184 LEU A O 1
ATOM 1431 N N . ARG A 1 185 ? 17.733 9.640 -3.943 1.00 84.12 185 ARG A N 1
ATOM 1432 C CA . ARG A 1 185 ? 18.734 10.656 -3.585 1.00 84.12 185 ARG A CA 1
ATOM 1433 C C . ARG A 1 185 ? 19.826 10.065 -2.693 1.00 84.12 185 ARG A C 1
ATOM 1435 O O . ARG A 1 185 ? 19.597 9.086 -1.982 1.00 84.12 185 ARG A O 1
ATOM 1442 N N . GLU A 1 186 ? 20.986 10.722 -2.676 1.00 82.62 186 GLU A N 1
ATOM 1443 C CA . GLU A 1 186 ? 22.164 10.361 -1.868 1.00 82.62 186 GLU A CA 1
ATOM 1444 C C . GLU A 1 186 ? 21.796 10.025 -0.410 1.00 82.62 186 GLU A C 1
ATOM 1446 O O . GLU A 1 186 ? 22.169 8.970 0.103 1.00 82.62 186 GLU A O 1
ATOM 1451 N N . THR A 1 187 ? 20.971 10.868 0.220 1.00 84.38 187 THR A N 1
ATOM 1452 C CA . THR A 1 187 ? 20.517 10.737 1.614 1.00 84.38 187 THR A CA 1
ATOM 1453 C C . THR A 1 187 ? 19.801 9.413 1.903 1.00 84.38 187 THR A C 1
ATOM 1455 O O . THR A 1 187 ? 19.899 8.887 3.011 1.00 84.38 187 THR A O 1
ATOM 1458 N N . TYR A 1 188 ? 19.123 8.838 0.905 1.00 85.94 188 TYR A N 1
ATOM 1459 C CA . TYR A 1 188 ? 18.342 7.605 1.037 1.00 85.94 188 TYR A CA 1
ATOM 1460 C C . TYR A 1 188 ? 19.084 6.346 0.596 1.00 85.94 188 TYR A C 1
ATOM 1462 O O . TYR A 1 188 ? 18.585 5.241 0.809 1.00 85.94 188 TYR A O 1
ATOM 1470 N N . ARG A 1 189 ? 20.295 6.473 0.038 1.00 84.56 189 ARG A N 1
ATOM 1471 C CA . ARG A 1 189 ? 21.115 5.322 -0.373 1.00 84.56 189 ARG A CA 1
ATOM 1472 C C . ARG A 1 189 ? 21.355 4.306 0.752 1.00 84.56 189 ARG A C 1
ATOM 1474 O O . ARG A 1 189 ? 21.261 3.117 0.455 1.00 84.56 189 ARG A O 1
ATOM 1481 N N . PRO A 1 190 ? 21.594 4.697 2.023 1.00 85.19 190 PRO A N 1
ATOM 1482 C CA . PRO A 1 190 ? 21.737 3.727 3.113 1.00 85.19 190 PRO A CA 1
ATOM 1483 C C . PRO A 1 190 ? 20.475 2.882 3.344 1.00 85.19 190 PRO A C 1
ATOM 1485 O O . PRO A 1 190 ? 20.567 1.724 3.730 1.00 85.19 190 PRO A O 1
ATOM 1488 N N . TYR A 1 191 ? 19.300 3.436 3.037 1.00 85.75 191 TYR A N 1
ATOM 1489 C CA . TYR A 1 191 ? 17.991 2.820 3.262 1.00 85.75 191 TYR A CA 1
ATOM 1490 C C . TYR A 1 191 ? 17.435 2.115 2.017 1.00 85.75 191 TYR A C 1
ATOM 1492 O O . TYR A 1 191 ? 16.327 1.591 2.056 1.00 85.75 191 TYR A O 1
ATOM 1500 N N . LYS A 1 192 ? 18.175 2.076 0.901 1.00 87.62 192 LYS A N 1
ATOM 1501 C CA . LYS A 1 192 ? 17.655 1.644 -0.408 1.00 87.62 192 LYS A CA 1
ATOM 1502 C C . LYS A 1 192 ? 17.011 0.254 -0.414 1.00 87.62 192 LYS A C 1
ATOM 1504 O O . LYS A 1 192 ? 15.948 0.078 -0.999 1.00 87.62 192 LYS A O 1
ATOM 1509 N N . LYS A 1 193 ? 17.621 -0.720 0.271 1.00 88.38 193 LYS A N 1
ATOM 1510 C CA . LYS A 1 193 ? 17.084 -2.088 0.372 1.00 88.38 193 LYS A CA 1
ATOM 1511 C C . LYS A 1 193 ? 15.812 -2.143 1.216 1.00 88.38 193 LYS A C 1
ATOM 1513 O O . LYS A 1 193 ? 14.854 -2.789 0.819 1.00 88.38 193 LYS A O 1
ATOM 1518 N N . LEU A 1 194 ? 15.798 -1.425 2.339 1.00 88.88 194 LEU A N 1
ATOM 1519 C CA . LEU A 1 194 ? 14.633 -1.313 3.215 1.00 88.88 194 LEU A CA 1
ATOM 1520 C C . LEU A 1 194 ? 13.454 -0.666 2.479 1.00 88.88 194 LEU A C 1
ATOM 1522 O O . LEU A 1 194 ? 12.333 -1.161 2.541 1.00 88.88 194 LEU A O 1
ATOM 1526 N N . ILE A 1 195 ? 13.736 0.410 1.739 1.00 90.75 195 ILE A N 1
ATOM 1527 C CA . ILE A 1 195 ? 12.755 1.096 0.899 1.00 90.75 195 ILE A CA 1
ATOM 1528 C C . ILE A 1 195 ? 12.150 0.131 -0.116 1.00 90.75 195 ILE A C 1
ATOM 1530 O O . ILE A 1 195 ? 10.931 0.033 -0.231 1.00 90.75 195 ILE A O 1
ATOM 1534 N N . ALA A 1 196 ? 13.006 -0.615 -0.809 1.00 91.81 196 ALA A N 1
ATOM 1535 C CA . ALA A 1 196 ? 12.590 -1.589 -1.802 1.00 91.81 196 ALA A CA 1
ATOM 1536 C C . ALA A 1 196 ? 11.768 -2.751 -1.213 1.00 91.81 196 ALA A C 1
ATOM 1538 O O . ALA A 1 196 ? 10.789 -3.162 -1.830 1.00 91.81 196 ALA A O 1
ATOM 1539 N N . GLU A 1 197 ? 12.119 -3.259 -0.028 1.00 90.81 197 GLU A N 1
ATOM 1540 C CA . GLU A 1 197 ? 11.380 -4.342 0.638 1.00 90.81 197 GLU A CA 1
ATOM 1541 C C . GLU A 1 197 ? 9.958 -3.906 1.017 1.00 90.81 197 GLU A C 1
ATOM 1543 O O . GLU A 1 197 ? 8.990 -4.568 0.647 1.00 90.81 197 GLU A O 1
ATOM 1548 N N . VAL A 1 198 ? 9.814 -2.750 1.675 1.00 92.38 198 VAL A N 1
ATOM 1549 C CA . VAL A 1 198 ? 8.490 -2.202 2.019 1.00 92.38 198 VAL A CA 1
ATOM 1550 C C . VAL A 1 198 ? 7.687 -1.884 0.754 1.00 92.38 198 VAL A C 1
ATOM 1552 O O . VAL A 1 198 ? 6.470 -2.044 0.746 1.00 92.38 198 VAL A O 1
ATOM 1555 N N . LEU A 1 199 ? 8.341 -1.447 -0.327 1.00 92.94 199 LEU A N 1
ATOM 1556 C CA . LEU A 1 199 ? 7.658 -1.165 -1.588 1.00 92.94 199 LEU A CA 1
ATOM 1557 C C . LEU A 1 199 ? 7.038 -2.429 -2.200 1.00 92.94 199 LEU A C 1
ATOM 1559 O O . LEU A 1 199 ? 5.886 -2.391 -2.617 1.00 92.94 199 LEU A O 1
ATOM 1563 N N . ILE A 1 200 ? 7.763 -3.553 -2.216 1.00 92.56 200 ILE A N 1
ATOM 1564 C CA . ILE A 1 200 ? 7.208 -4.847 -2.655 1.00 92.56 200 ILE A CA 1
ATOM 1565 C C . ILE A 1 200 ? 6.039 -5.254 -1.753 1.00 92.56 200 ILE A C 1
ATOM 1567 O O . ILE A 1 200 ? 4.970 -5.603 -2.250 1.00 92.56 200 ILE A O 1
ATOM 1571 N N . ASP A 1 201 ? 6.215 -5.157 -0.434 1.00 92.00 201 ASP A N 1
ATOM 1572 C CA . ASP A 1 201 ? 5.188 -5.529 0.541 1.00 92.00 201 ASP A CA 1
ATOM 1573 C C . ASP A 1 201 ? 3.882 -4.738 0.360 1.00 92.00 201 ASP A C 1
ATOM 1575 O O . ASP A 1 201 ? 2.785 -5.290 0.464 1.00 92.00 201 ASP A O 1
ATOM 1579 N N . LYS A 1 202 ? 3.986 -3.430 0.101 1.00 92.62 202 LYS A N 1
ATOM 1580 C CA . LYS A 1 202 ? 2.833 -2.526 -0.023 1.00 92.62 202 LYS A CA 1
ATOM 1581 C C . LYS A 1 202 ? 2.218 -2.506 -1.418 1.00 92.62 202 LYS A C 1
ATOM 1583 O O . LYS A 1 202 ? 1.109 -1.995 -1.580 1.00 92.62 202 LYS A O 1
ATOM 1588 N N . ASN A 1 203 ? 2.882 -3.091 -2.411 1.00 93.44 203 ASN A N 1
ATOM 1589 C CA . ASN A 1 203 ? 2.415 -3.127 -3.789 1.00 93.44 203 ASN A CA 1
ATOM 1590 C C . ASN A 1 203 ? 2.503 -4.555 -4.352 1.00 93.44 203 ASN A C 1
ATOM 1592 O O . ASN A 1 203 ? 3.447 -4.862 -5.073 1.00 93.44 203 ASN A O 1
ATOM 1596 N N . PRO A 1 204 ? 1.479 -5.409 -4.147 1.00 91.12 204 PRO A N 1
ATOM 1597 C CA . PRO A 1 204 ? 1.520 -6.828 -4.533 1.00 91.12 204 PRO A CA 1
ATOM 1598 C C . PRO A 1 204 ? 1.769 -7.116 -6.024 1.00 91.12 204 PRO A C 1
ATOM 1600 O O . PRO A 1 204 ? 2.132 -8.230 -6.394 1.00 91.12 204 PRO A O 1
ATOM 1603 N N . HIS A 1 205 ? 1.533 -6.135 -6.903 1.00 93.81 205 HIS A N 1
ATOM 1604 C CA . HIS A 1 205 ? 1.841 -6.246 -8.332 1.00 93.81 205 HIS A CA 1
ATOM 1605 C C . HIS A 1 205 ? 3.348 -6.148 -8.627 1.00 93.81 205 HIS A C 1
ATOM 1607 O O . HIS A 1 205 ? 3.823 -6.701 -9.619 1.00 93.81 205 HIS A O 1
ATOM 1613 N N . ILE A 1 206 ? 4.095 -5.448 -7.772 1.00 95.88 206 ILE A N 1
ATOM 1614 C CA . ILE A 1 206 ? 5.531 -5.233 -7.905 1.00 95.88 206 ILE A CA 1
ATOM 1615 C C . ILE A 1 206 ? 6.248 -6.459 -7.348 1.00 95.88 206 ILE A C 1
ATOM 1617 O O . ILE A 1 206 ? 6.033 -6.854 -6.206 1.00 95.88 206 ILE A O 1
ATOM 1621 N N . LYS A 1 207 ? 7.119 -7.059 -8.156 1.00 96.06 207 LYS A N 1
ATOM 1622 C CA . LYS A 1 207 ? 7.937 -8.211 -7.749 1.00 96.06 207 LYS A CA 1
ATOM 1623 C C . LYS A 1 207 ? 9.410 -7.862 -7.646 1.00 96.06 207 LYS A C 1
ATOM 1625 O O . LYS A 1 207 ? 10.098 -8.451 -6.822 1.00 96.06 207 LYS A O 1
ATOM 1630 N N . THR A 1 208 ? 9.870 -6.907 -8.449 1.00 96.12 208 THR A N 1
ATOM 1631 C CA . THR A 1 208 ? 11.279 -6.529 -8.548 1.00 96.12 208 THR A CA 1
ATOM 1632 C C . THR A 1 208 ? 11.403 -5.023 -8.424 1.00 96.12 208 THR A C 1
ATOM 1634 O O . THR A 1 208 ? 10.678 -4.278 -9.080 1.00 96.12 208 THR A O 1
ATOM 1637 N N . VAL A 1 209 ? 12.328 -4.565 -7.586 1.00 95.25 209 VAL A N 1
ATOM 1638 C CA . VAL A 1 209 ? 12.615 -3.142 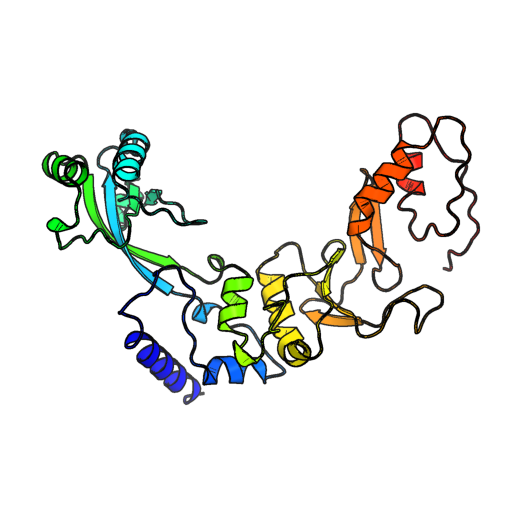-7.401 1.00 95.25 209 VAL A CA 1
ATOM 1639 C C . VAL A 1 209 ? 14.052 -2.880 -7.798 1.00 95.25 209 VAL A C 1
ATOM 1641 O O . VAL A 1 209 ? 14.972 -3.504 -7.266 1.00 95.25 209 VAL A O 1
ATOM 1644 N N . ILE A 1 210 ? 14.243 -1.931 -8.704 1.00 93.62 210 ILE A N 1
ATOM 1645 C CA . ILE A 1 210 ? 15.556 -1.489 -9.158 1.00 93.62 210 ILE A CA 1
ATOM 1646 C C . ILE A 1 210 ? 15.796 -0.029 -8.796 1.00 93.62 210 ILE A C 1
ATOM 1648 O O . ILE A 1 210 ? 14.858 0.754 -8.639 1.00 93.62 210 ILE A O 1
ATOM 1652 N N . ASN A 1 211 ? 17.066 0.346 -8.703 1.00 89.62 211 ASN A N 1
ATOM 1653 C CA . ASN A 1 211 ? 17.487 1.735 -8.600 1.00 89.62 211 ASN A CA 1
ATOM 1654 C C . ASN A 1 211 ? 18.444 2.080 -9.734 1.00 89.62 211 ASN A C 1
ATOM 1656 O O . ASN A 1 211 ? 19.318 1.287 -10.088 1.00 89.62 211 ASN A O 1
ATOM 1660 N N . LYS A 1 212 ? 18.267 3.274 -10.294 1.00 80.69 212 LYS A N 1
ATOM 1661 C CA . LYS A 1 212 ? 19.129 3.811 -11.343 1.00 80.69 212 LYS A CA 1
ATOM 1662 C C . LYS A 1 212 ? 20.473 4.227 -10.740 1.00 80.69 212 LYS A C 1
ATOM 1664 O O . LYS A 1 212 ? 20.507 4.998 -9.783 1.00 80.69 212 LYS A O 1
ATOM 1669 N N . THR A 1 213 ? 21.576 3.719 -11.286 1.00 73.06 213 THR A N 1
ATOM 1670 C CA . THR A 1 213 ? 22.937 4.033 -10.813 1.00 73.06 213 THR A CA 1
ATOM 1671 C C . THR A 1 213 ? 23.659 5.060 -11.687 1.00 73.06 213 THR A C 1
ATOM 1673 O O . THR A 1 213 ? 24.663 5.608 -11.245 1.00 73.06 213 THR A O 1
ATOM 1676 N N . GLY A 1 214 ? 23.146 5.369 -12.884 1.00 62.44 214 GLY A N 1
ATOM 1677 C CA . GLY A 1 214 ? 23.716 6.363 -13.802 1.00 62.44 214 GLY A CA 1
ATOM 1678 C C . GLY A 1 214 ? 22.673 6.932 -14.763 1.00 62.44 214 GLY A C 1
ATOM 1679 O O . GLY A 1 214 ? 21.620 6.324 -14.947 1.00 62.44 214 GLY A O 1
ATOM 1680 N N . ASP A 1 215 ? 22.936 8.109 -15.338 1.00 57.97 215 ASP A N 1
ATOM 1681 C CA . ASP A 1 215 ? 21.973 8.862 -16.145 1.00 57.97 215 ASP A CA 1
ATOM 1682 C C . ASP A 1 215 ? 21.640 8.256 -17.515 1.00 57.97 215 ASP A C 1
ATOM 1684 O O . ASP A 1 215 ? 22.241 7.293 -17.983 1.00 57.97 215 ASP A O 1
ATOM 1688 N N . VAL A 1 216 ? 20.590 8.795 -18.148 1.00 55.06 216 VAL A N 1
ATOM 1689 C CA . VAL A 1 216 ? 20.119 8.283 -19.438 1.00 55.06 216 VAL A CA 1
ATOM 1690 C C . VAL A 1 216 ? 21.126 8.569 -20.538 1.00 55.06 216 VAL A C 1
ATOM 1692 O O . VAL A 1 216 ? 21.308 9.726 -20.892 1.00 55.06 216 VAL A O 1
ATOM 1695 N N . GLY A 1 217 ? 21.716 7.521 -21.121 1.00 51.47 217 GLY A N 1
ATOM 1696 C CA . GLY A 1 217 ? 22.588 7.650 -22.292 1.00 51.47 217 GLY A CA 1
ATOM 1697 C C . GLY A 1 217 ? 24.035 8.055 -21.997 1.00 51.47 217 GLY A C 1
ATOM 1698 O O . GLY A 1 217 ? 24.750 8.386 -22.935 1.00 51.47 217 GLY A O 1
ATOM 1699 N N . THR A 1 218 ? 24.494 8.013 -20.739 1.00 52.84 218 THR A N 1
ATOM 1700 C CA . THR A 1 218 ? 25.913 8.262 -20.408 1.00 52.84 218 THR A CA 1
ATOM 1701 C C . THR A 1 218 ? 26.838 7.088 -20.745 1.00 52.84 218 THR A C 1
ATOM 1703 O O . THR A 1 218 ? 28.027 7.308 -20.938 1.00 52.84 218 THR A O 1
ATOM 1706 N N . GLU A 1 219 ? 26.317 5.859 -20.845 1.00 49.00 219 GLU A N 1
ATOM 1707 C CA . GLU A 1 219 ? 27.127 4.640 -21.048 1.00 49.00 219 GLU A CA 1
ATOM 1708 C C . GLU A 1 219 ? 26.708 3.798 -22.271 1.00 49.00 219 GLU A C 1
ATOM 1710 O O . GLU A 1 219 ? 27.338 2.784 -22.558 1.00 49.00 219 GLU A O 1
ATOM 1715 N N . SER A 1 220 ? 25.649 4.174 -23.003 1.00 52.03 220 SER A N 1
ATOM 1716 C CA . SER A 1 220 ? 25.077 3.325 -24.060 1.00 52.03 220 SER A CA 1
ATOM 1717 C C . SER A 1 220 ? 24.395 4.122 -25.171 1.00 52.03 220 SER A C 1
ATOM 1719 O O . SER A 1 220 ? 23.515 4.947 -24.910 1.00 52.03 220 SER A O 1
ATOM 1721 N N . GLU A 1 221 ? 24.742 3.799 -26.422 1.00 51.88 221 GLU A N 1
ATOM 1722 C CA . GLU A 1 221 ? 24.102 4.308 -27.647 1.00 51.88 221 GLU A CA 1
ATOM 1723 C C . GLU A 1 221 ? 22.601 3.959 -27.716 1.00 51.88 221 GLU A C 1
ATOM 1725 O O . GLU A 1 221 ? 21.827 4.650 -28.376 1.00 51.88 221 GLU A O 1
ATOM 1730 N N . PHE A 1 222 ? 22.160 2.946 -26.959 1.00 54.59 222 PHE A N 1
ATOM 1731 C CA . PHE A 1 222 ? 20.767 2.494 -26.882 1.00 54.59 222 PHE A CA 1
ATOM 1732 C C . PHE A 1 222 ? 19.970 3.134 -25.732 1.00 54.59 222 PHE A C 1
ATOM 1734 O O . PHE A 1 222 ? 18.869 2.683 -25.420 1.00 54.59 222 PHE A O 1
ATOM 1741 N N . ARG A 1 223 ? 20.508 4.179 -25.077 1.00 59.22 223 ARG A N 1
ATOM 1742 C CA . ARG A 1 223 ? 19.888 4.844 -23.910 1.00 59.22 223 ARG A CA 1
ATOM 1743 C C . ARG A 1 223 ? 19.511 3.875 -22.775 1.00 59.22 223 ARG A C 1
ATOM 1745 O O . ARG A 1 223 ? 18.529 4.110 -22.071 1.00 59.22 223 ARG A O 1
ATOM 1752 N N . THR A 1 224 ? 20.278 2.805 -22.573 1.00 60.75 224 THR A N 1
ATOM 1753 C CA . THR A 1 224 ? 20.122 1.932 -21.398 1.00 60.75 224 THR A CA 1
ATOM 1754 C C . THR A 1 224 ? 20.730 2.600 -20.158 1.00 60.75 224 THR A C 1
ATOM 1756 O O . THR A 1 224 ? 21.625 3.442 -20.273 1.00 60.75 224 THR A O 1
ATOM 1759 N N . PHE A 1 225 ? 20.212 2.284 -18.966 1.00 63.75 225 PHE A N 1
ATOM 1760 C CA . PHE A 1 225 ? 20.717 2.820 -17.692 1.00 63.75 225 PHE A CA 1
ATOM 1761 C C . PHE A 1 225 ? 21.476 1.739 -16.951 1.00 63.75 225 PHE A C 1
ATOM 1763 O O . PHE A 1 225 ? 21.006 0.605 -16.889 1.00 63.75 225 PHE A O 1
ATOM 1770 N N . GLY A 1 226 ? 22.595 2.0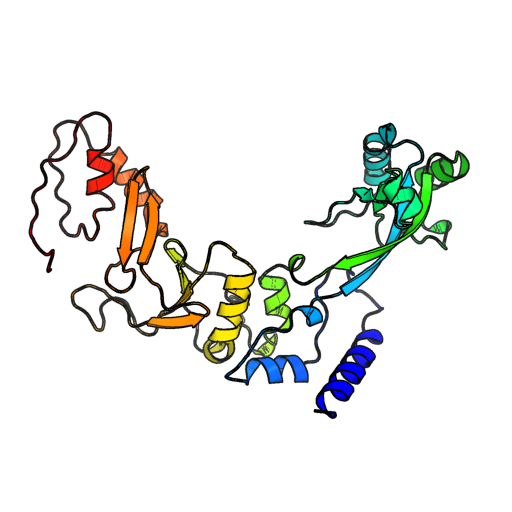98 -16.323 1.00 74.31 226 GLY A N 1
ATOM 1771 C CA . GLY A 1 226 ? 23.111 1.298 -15.222 1.00 74.31 226 GLY A CA 1
ATOM 1772 C C . GLY A 1 226 ? 22.036 1.205 -14.137 1.00 74.31 226 GLY A C 1
ATOM 1773 O O . GLY A 1 226 ? 21.440 2.219 -13.750 1.00 74.31 226 GLY A O 1
ATOM 1774 N N . TYR A 1 227 ? 21.751 -0.009 -13.678 1.00 86.62 227 TYR A N 1
ATOM 1775 C CA . TYR A 1 227 ? 20.803 -0.248 -12.600 1.00 86.62 227 TYR A CA 1
ATOM 1776 C C . TYR A 1 227 ? 21.339 -1.301 -11.637 1.00 86.62 227 TYR A C 1
ATOM 1778 O O . TYR A 1 227 ? 22.147 -2.160 -11.986 1.00 86.62 227 TYR A O 1
ATOM 1786 N N . GLU A 1 228 ? 20.833 -1.250 -10.414 1.00 89.38 228 GLU A N 1
ATOM 1787 C CA . GLU A 1 228 ? 21.012 -2.295 -9.417 1.00 89.38 228 GLU A CA 1
ATOM 1788 C C . GLU A 1 228 ? 19.646 -2.836 -8.991 1.00 89.38 228 GLU A C 1
ATOM 1790 O O . GLU A 1 228 ? 18.681 -2.079 -8.869 1.00 89.38 228 GLU A O 1
ATOM 1795 N N . VAL A 1 229 ? 19.557 -4.143 -8.741 1.00 92.38 229 VAL A N 1
ATOM 1796 C CA . VAL A 1 229 ? 18.370 -4.737 -8.112 1.00 92.38 229 VAL A CA 1
ATOM 1797 C C . VAL A 1 229 ? 18.472 -4.544 -6.605 1.00 92.38 229 VAL A C 1
ATOM 1799 O O . VAL A 1 229 ? 19.451 -4.952 -5.981 1.00 92.38 229 VAL A O 1
ATOM 1802 N N . LEU A 1 230 ? 17.454 -3.919 -6.021 1.00 91.75 230 LEU A N 1
ATOM 1803 C CA . LEU A 1 230 ? 17.382 -3.643 -4.590 1.00 91.75 230 LEU A CA 1
ATOM 1804 C C . LEU A 1 230 ? 16.607 -4.713 -3.823 1.00 91.75 230 LEU A C 1
ATOM 1806 O O . LEU A 1 230 ? 17.000 -5.053 -2.707 1.00 91.75 230 LEU A O 1
ATOM 1810 N N . ALA A 1 231 ? 15.527 -5.231 -4.412 1.00 92.44 231 ALA A N 1
ATOM 1811 C CA . ALA A 1 231 ? 14.703 -6.288 -3.834 1.00 92.44 231 ALA A CA 1
ATOM 1812 C C . ALA A 1 231 ? 13.991 -7.101 -4.927 1.00 92.44 231 ALA A C 1
ATOM 1814 O O . ALA A 1 231 ? 13.740 -6.596 -6.025 1.00 92.44 231 ALA A O 1
ATOM 1815 N N . GLY A 1 232 ? 13.640 -8.347 -4.598 1.00 92.38 232 GLY A N 1
ATOM 1816 C CA . GLY A 1 232 ? 12.976 -9.271 -5.517 1.00 92.38 232 GLY A CA 1
ATOM 1817 C C . GLY A 1 232 ? 13.928 -10.055 -6.429 1.00 92.38 232 GLY A C 1
ATOM 1818 O O . GLY A 1 232 ? 15.150 -9.904 -6.336 1.00 92.38 232 GLY A O 1
ATOM 1819 N N . PRO A 1 233 ? 13.387 -10.931 -7.295 1.00 94.00 233 PRO A N 1
ATOM 1820 C CA . PRO A 1 233 ? 14.181 -11.659 -8.275 1.00 94.00 233 PRO A CA 1
ATOM 1821 C C . PRO A 1 233 ? 14.760 -10.702 -9.323 1.00 94.00 233 PRO A C 1
ATOM 1823 O O . PRO A 1 233 ? 14.158 -9.681 -9.656 1.00 94.00 233 PRO A O 1
ATOM 1826 N N . HIS A 1 234 ? 15.914 -11.056 -9.889 1.00 94.00 234 HIS A N 1
ATOM 1827 C CA . HIS A 1 234 ? 16.469 -10.366 -11.054 1.00 94.00 234 HIS A CA 1
ATOM 1828 C C . HIS A 1 234 ? 15.692 -10.773 -12.317 1.00 94.00 234 HIS A C 1
ATOM 1830 O O . HIS A 1 234 ? 16.176 -11.541 -13.143 1.00 94.00 234 HIS A O 1
ATOM 1836 N N . ASP A 1 235 ? 14.452 -10.299 -12.416 1.00 95.06 235 ASP A N 1
ATOM 1837 C CA . ASP A 1 235 ? 13.587 -10.441 -13.582 1.00 95.06 235 ASP A CA 1
ATOM 1838 C C . ASP A 1 235 ? 13.186 -9.049 -14.070 1.00 95.06 235 ASP A C 1
ATOM 1840 O O . ASP A 1 235 ? 12.593 -8.261 -13.335 1.00 95.06 235 ASP A O 1
ATOM 1844 N N . LEU A 1 236 ? 13.575 -8.737 -15.304 1.00 93.62 236 LEU A N 1
ATOM 1845 C CA . LEU A 1 236 ? 13.246 -7.487 -15.986 1.00 93.62 236 LEU A CA 1
ATOM 1846 C C . LEU A 1 236 ? 12.446 -7.725 -17.266 1.00 93.62 236 LEU A C 1
ATOM 1848 O O . LEU A 1 236 ? 12.249 -6.795 -18.046 1.00 93.62 236 LEU A O 1
ATOM 1852 N N . ASN A 1 237 ? 11.957 -8.948 -1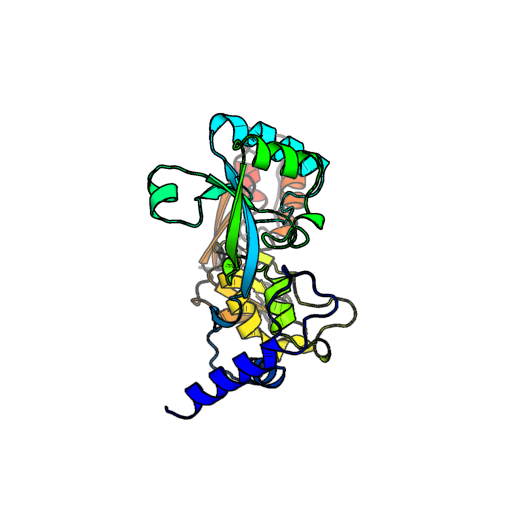7.484 1.00 95.62 237 ASN A N 1
ATOM 1853 C CA . ASN A 1 237 ? 11.061 -9.251 -18.592 1.00 95.62 237 ASN A CA 1
ATOM 1854 C C . ASN A 1 237 ? 9.658 -8.781 -18.225 1.00 95.62 237 ASN A C 1
ATOM 1856 O O . ASN A 1 237 ? 8.883 -9.478 -17.570 1.00 95.62 237 ASN A O 1
ATOM 1860 N N . VAL A 1 238 ? 9.334 -7.558 -18.620 1.00 95.38 238 VAL A N 1
ATOM 1861 C CA . VAL A 1 238 ? 8.076 -6.921 -18.252 1.00 95.38 238 VAL A CA 1
ATOM 1862 C C . VAL A 1 238 ? 7.002 -7.220 -19.286 1.00 95.38 238 VAL A C 1
ATOM 1864 O O . VAL A 1 238 ? 7.263 -7.316 -20.485 1.00 95.38 238 VAL A O 1
ATOM 1867 N N . GLU A 1 239 ? 5.771 -7.336 -18.804 1.00 95.25 239 GLU A N 1
ATOM 1868 C CA . GLU A 1 239 ? 4.566 -7.298 -19.620 1.00 95.25 239 GLU A CA 1
ATOM 1869 C C . GLU A 1 239 ? 3.735 -6.104 -19.160 1.00 95.25 239 GLU A C 1
ATOM 1871 O O . GLU A 1 239 ? 3.497 -5.931 -17.962 1.00 95.25 239 GLU A O 1
ATOM 1876 N N . LEU A 1 240 ? 3.308 -5.272 -20.103 1.00 93.06 240 LEU A N 1
ATOM 1877 C CA . LEU A 1 240 ? 2.459 -4.122 -19.825 1.00 93.06 240 LEU A CA 1
ATOM 1878 C C . LEU A 1 240 ? 1.436 -3.924 -20.934 1.00 93.06 240 LEU A C 1
ATOM 1880 O O . LEU A 1 240 ? 1.626 -4.368 -22.067 1.00 93.06 240 LEU A O 1
ATOM 1884 N N . ARG A 1 241 ? 0.339 -3.252 -20.589 1.00 91.25 241 ARG A N 1
ATOM 1885 C CA . ARG A 1 241 ? -0.746 -2.951 -21.515 1.00 91.25 241 ARG A CA 1
ATOM 1886 C C . ARG A 1 241 ? -0.850 -1.450 -21.720 1.00 91.25 241 ARG A C 1
ATOM 1888 O O . ARG A 1 241 ? -0.987 -0.713 -20.750 1.00 91.25 241 ARG A O 1
ATOM 1895 N N . GLU A 1 242 ? -0.831 -1.028 -22.975 1.00 89.94 242 GLU A N 1
ATOM 1896 C CA . GLU A 1 242 ? -0.994 0.365 -23.376 1.00 89.94 242 GLU A CA 1
ATOM 1897 C C . GLU A 1 242 ? -1.792 0.433 -24.683 1.00 89.94 242 GLU A C 1
ATOM 1899 O O . GLU A 1 242 ? -1.504 -0.340 -25.593 1.00 89.94 242 GLU A O 1
ATOM 1904 N N . ASN A 1 243 ? -2.795 1.317 -24.785 1.00 88.00 243 ASN A N 1
ATOM 1905 C CA . ASN A 1 243 ? -3.627 1.479 -25.993 1.00 88.00 243 ASN A CA 1
ATOM 1906 C C . ASN A 1 243 ? -4.149 0.139 -26.553 1.00 88.00 243 ASN A C 1
ATOM 1908 O O . ASN A 1 243 ? -3.956 -0.194 -27.721 1.00 88.00 243 ASN A O 1
ATOM 1912 N N . ASP A 1 244 ? -4.715 -0.693 -25.668 1.00 87.31 244 ASP A N 1
ATOM 1913 C CA . ASP A 1 244 ? -5.200 -2.052 -25.966 1.00 87.31 244 ASP A CA 1
ATOM 1914 C C . ASP A 1 244 ? -4.166 -3.002 -26.617 1.00 87.31 244 ASP A C 1
ATOM 1916 O O . ASP A 1 244 ? -4.496 -4.071 -27.151 1.00 87.31 244 ASP A O 1
ATOM 1920 N N . CYS A 1 245 ? -2.883 -2.660 -26.521 1.00 90.19 245 CYS A N 1
ATOM 1921 C CA . CYS A 1 245 ? -1.748 -3.461 -26.950 1.00 90.19 245 CYS A CA 1
ATOM 1922 C C . CYS A 1 245 ? -0.993 -4.003 -25.745 1.00 90.19 245 CYS A C 1
ATOM 1924 O O . CYS A 1 245 ? -0.886 -3.344 -24.716 1.00 90.19 245 CYS A O 1
ATOM 1926 N N . VAL A 1 246 ? -0.486 -5.228 -25.875 1.00 92.56 246 VAL A N 1
ATOM 1927 C CA . VAL A 1 246 ? 0.347 -5.866 -24.856 1.00 92.56 246 VAL A CA 1
ATOM 1928 C C . VAL A 1 246 ? 1.781 -5.838 -25.356 1.00 92.56 246 VAL A C 1
ATOM 1930 O O . VAL A 1 246 ? 2.073 -6.381 -26.420 1.00 92.56 246 VAL A O 1
ATOM 1933 N N . PHE A 1 247 ? 2.659 -5.216 -24.581 1.00 92.81 247 PHE A N 1
ATOM 1934 C CA . PHE A 1 247 ? 4.084 -5.123 -24.857 1.00 92.81 247 PHE A CA 1
ATOM 1935 C C . PHE A 1 247 ? 4.830 -6.053 -23.911 1.00 92.81 247 PHE A C 1
ATOM 1937 O O . PHE A 1 247 ? 4.606 -6.022 -22.701 1.00 92.81 247 PHE A O 1
ATOM 1944 N N . ARG A 1 248 ? 5.717 -6.875 -24.475 1.00 95.12 248 ARG A N 1
ATOM 1945 C CA . ARG A 1 248 ? 6.603 -7.778 -23.736 1.00 95.12 248 ARG A CA 1
ATOM 1946 C C . ARG A 1 248 ? 8.034 -7.514 -24.152 1.00 95.12 248 ARG A C 1
ATOM 1948 O O . ARG A 1 248 ? 8.342 -7.618 -25.337 1.00 95.12 248 ARG A O 1
ATOM 1955 N N . PHE A 1 249 ? 8.886 -7.163 -23.201 1.00 92.75 249 PHE A N 1
ATOM 1956 C CA . PHE A 1 249 ? 10.274 -6.821 -23.486 1.00 92.75 249 PHE A CA 1
ATOM 1957 C C . PHE A 1 249 ? 11.135 -6.881 -22.226 1.00 92.75 249 PHE A C 1
ATOM 1959 O O . PHE A 1 249 ? 10.636 -6.877 -21.103 1.00 92.75 249 PHE A O 1
ATOM 1966 N N . ASP A 1 250 ? 12.445 -6.914 -22.434 1.00 91.69 250 ASP A N 1
ATOM 1967 C CA . ASP A 1 250 ? 13.444 -6.822 -21.377 1.00 91.69 250 ASP A CA 1
ATOM 1968 C C . ASP A 1 250 ? 13.706 -5.343 -21.047 1.00 91.69 250 ASP A C 1
ATOM 1970 O O . ASP A 1 250 ? 14.285 -4.604 -21.851 1.00 91.69 250 ASP A O 1
ATOM 1974 N N . TYR A 1 251 ? 13.267 -4.898 -19.865 1.00 90.50 251 TYR A N 1
ATOM 1975 C CA . TYR A 1 251 ? 13.380 -3.507 -19.415 1.00 90.50 251 TYR A CA 1
ATOM 1976 C C . TYR A 1 251 ? 14.837 -3.044 -19.265 1.00 90.50 251 TYR A C 1
ATOM 1978 O O . TYR A 1 251 ? 15.101 -1.846 -19.302 1.00 90.50 251 TYR A O 1
ATOM 1986 N N . SER A 1 252 ? 15.803 -3.965 -19.157 1.00 86.19 252 SER A N 1
ATOM 1987 C CA . SER A 1 252 ? 17.227 -3.602 -19.124 1.00 86.19 252 SER A CA 1
ATOM 1988 C C . SER A 1 252 ? 17.786 -3.170 -20.482 1.00 86.19 252 SER A C 1
ATOM 1990 O O . SER A 1 252 ? 18.801 -2.476 -20.538 1.00 86.19 252 SER A O 1
ATOM 1992 N N . LYS A 1 253 ? 17.130 -3.572 -21.576 1.00 85.62 253 LYS A N 1
ATOM 1993 C CA . LYS A 1 253 ? 17.611 -3.384 -22.955 1.00 85.62 253 LYS A CA 1
ATOM 1994 C C . LYS A 1 253 ? 16.845 -2.315 -23.722 1.00 85.62 253 LYS A C 1
ATOM 1996 O O . LYS A 1 253 ? 17.277 -1.907 -24.795 1.00 85.62 253 LYS A O 1
ATOM 2001 N N . VAL A 1 254 ? 15.704 -1.882 -23.195 1.00 84.81 254 VAL A N 1
ATOM 2002 C CA . VAL A 1 254 ? 14.766 -0.998 -23.886 1.00 84.81 254 VAL A CA 1
ATOM 2003 C C . VAL A 1 254 ? 14.395 0.173 -22.989 1.00 84.81 254 VAL A C 1
ATOM 2005 O O . VAL A 1 254 ? 14.022 -0.002 -21.831 1.00 84.81 254 VAL A O 1
ATOM 2008 N N . TYR A 1 255 ? 14.409 1.378 -23.556 1.00 84.69 255 TYR A N 1
ATOM 2009 C CA . TYR A 1 255 ? 13.838 2.544 -22.895 1.00 84.69 255 TYR A CA 1
ATOM 2010 C C . TYR A 1 255 ? 12.306 2.459 -22.847 1.00 84.69 255 TYR A C 1
ATOM 2012 O O . TYR A 1 255 ? 11.646 2.409 -23.884 1.00 84.69 255 TYR A O 1
ATOM 2020 N N . TRP A 1 256 ? 11.739 2.515 -21.641 1.00 86.75 256 TRP A N 1
ATOM 2021 C CA . TRP A 1 256 ? 10.295 2.603 -21.435 1.00 86.75 256 TRP A CA 1
ATOM 2022 C C . TRP A 1 256 ? 9.938 3.583 -20.315 1.00 86.75 256 TRP A C 1
ATOM 2024 O O . TRP A 1 256 ? 10.562 3.584 -19.247 1.00 86.75 256 TRP A O 1
ATOM 2034 N N . ASN A 1 257 ? 8.901 4.396 -20.542 1.00 86.62 257 ASN A N 1
ATOM 2035 C CA . ASN A 1 257 ? 8.357 5.326 -19.558 1.00 86.62 257 ASN A CA 1
ATOM 2036 C C . ASN A 1 257 ? 6.825 5.378 -19.629 1.00 86.62 257 ASN A C 1
ATOM 2038 O O . ASN A 1 257 ? 6.252 6.071 -20.466 1.00 86.62 257 ASN A O 1
ATOM 2042 N N . SER A 1 258 ? 6.171 4.722 -18.673 1.00 85.62 258 SER A N 1
ATOM 2043 C CA . SER A 1 258 ? 4.708 4.642 -18.580 1.00 85.62 258 SER A CA 1
ATOM 2044 C C . SER A 1 258 ? 4.012 6.006 -18.420 1.00 85.62 258 SER A C 1
ATOM 2046 O O . SER A 1 258 ? 2.817 6.113 -18.675 1.00 85.62 258 SER A O 1
ATOM 2048 N N . LYS A 1 259 ? 4.729 7.075 -18.032 1.00 86.12 259 LYS A N 1
ATOM 2049 C CA . LYS A 1 259 ? 4.162 8.435 -17.932 1.00 86.12 259 LYS A CA 1
ATOM 2050 C C . LYS A 1 259 ? 3.885 9.076 -19.292 1.00 86.12 259 LYS A C 1
ATOM 2052 O O . LYS A 1 259 ? 3.116 10.030 -19.356 1.00 86.12 259 LYS A O 1
ATOM 2057 N N . LEU A 1 260 ? 4.497 8.570 -20.363 1.00 88.50 260 LEU A N 1
ATOM 2058 C CA . LEU A 1 260 ? 4.294 9.080 -21.721 1.00 88.50 260 LEU A CA 1
ATOM 2059 C C . LEU A 1 260 ? 3.021 8.538 -22.381 1.00 88.50 260 LEU A C 1
ATOM 2061 O O . LEU A 1 260 ? 2.671 8.991 -23.464 1.00 88.50 260 LEU A O 1
ATOM 2065 N N . HIS A 1 261 ? 2.285 7.644 -21.716 1.00 89.06 261 HIS A N 1
ATOM 2066 C CA . HIS A 1 261 ? 1.082 7.026 -22.270 1.00 89.06 261 HIS A CA 1
ATOM 2067 C C . HIS A 1 261 ? 0.041 8.037 -22.789 1.00 89.06 261 HIS A C 1
ATOM 2069 O O . HIS A 1 261 ? -0.517 7.866 -23.875 1.00 89.06 261 HIS A O 1
ATOM 2075 N N . GLY A 1 262 ? -0.202 9.122 -22.045 1.00 90.50 262 GLY A N 1
ATOM 2076 C CA . GLY A 1 262 ? -1.136 10.163 -22.483 1.00 90.50 262 GLY A CA 1
ATOM 2077 C C . GLY A 1 262 ? -0.702 10.824 -23.794 1.00 90.50 262 GLY A C 1
ATOM 2078 O O . GLY A 1 262 ? -1.531 11.076 -24.663 1.00 90.50 262 GLY A O 1
ATOM 2079 N N . GLU A 1 263 ? 0.603 11.032 -23.968 1.00 90.69 263 GLU A N 1
ATOM 2080 C CA . GLU A 1 263 ? 1.170 11.601 -25.192 1.00 90.69 263 GLU A CA 1
ATOM 2081 C C . GLU A 1 263 ? 1.145 10.602 -26.353 1.00 90.69 263 GLU A C 1
ATOM 2083 O O . GLU A 1 263 ? 0.835 10.984 -27.480 1.00 90.69 263 GLU A O 1
ATOM 2088 N N . HIS A 1 264 ? 1.396 9.317 -26.079 1.00 91.31 264 HIS A N 1
ATOM 2089 C CA . HIS A 1 264 ? 1.236 8.253 -27.070 1.00 91.31 264 HIS A CA 1
ATOM 2090 C C . HIS A 1 264 ? -0.185 8.235 -27.629 1.00 91.31 264 HIS A C 1
ATOM 2092 O O . HIS A 1 264 ? -0.373 8.338 -28.839 1.00 91.31 264 HIS A O 1
ATOM 2098 N N . THR A 1 265 ? -1.178 8.182 -26.739 1.00 90.75 265 THR A N 1
ATOM 2099 C CA . THR A 1 265 ? -2.604 8.176 -27.096 1.00 90.75 265 THR A CA 1
ATOM 2100 C C . THR A 1 265 ? -2.969 9.412 -27.914 1.00 90.75 265 THR A C 1
ATOM 2102 O O . THR A 1 265 ? -3.517 9.290 -29.004 1.00 90.75 265 THR A O 1
ATOM 2105 N N . ARG A 1 266 ? -2.571 10.604 -27.443 1.00 92.81 266 ARG A N 1
ATOM 2106 C CA . ARG A 1 266 ? -2.834 11.875 -28.129 1.00 92.81 266 ARG A CA 1
ATOM 2107 C C . ARG A 1 266 ? -2.308 11.881 -29.564 1.00 92.81 266 ARG A C 1
ATOM 2109 O O . ARG A 1 266 ? -3.001 12.368 -30.447 1.00 92.81 266 ARG A O 1
ATOM 2116 N N . LEU A 1 267 ? -1.091 11.385 -29.796 1.00 89.50 267 LEU A N 1
ATOM 2117 C CA . LEU A 1 267 ? -0.507 11.338 -31.138 1.00 89.50 267 LEU A CA 1
ATOM 2118 C C . LEU A 1 267 ? -1.195 10.301 -32.029 1.00 89.50 267 LEU A C 1
ATOM 2120 O O . LEU A 1 267 ? -1.478 10.607 -33.183 1.00 89.50 267 LEU A O 1
ATOM 2124 N N . ILE A 1 268 ? -1.508 9.118 -31.495 1.00 88.50 268 ILE A N 1
ATOM 2125 C CA . ILE A 1 268 ? -2.229 8.071 -32.233 1.00 88.50 268 ILE A CA 1
ATOM 2126 C C . ILE A 1 268 ? -3.604 8.574 -32.693 1.00 88.50 268 ILE A C 1
ATOM 2128 O O . ILE A 1 268 ? -3.973 8.365 -33.846 1.00 88.50 268 ILE A O 1
ATOM 2132 N N . ASP A 1 269 ? -4.325 9.294 -31.831 1.00 88.50 269 ASP A N 1
ATOM 2133 C CA . ASP A 1 269 ? -5.656 9.837 -32.132 1.00 88.50 269 ASP A CA 1
ATOM 2134 C C . ASP A 1 269 ? -5.639 10.974 -33.172 1.00 88.50 269 ASP A C 1
ATOM 2136 O O . ASP A 1 269 ? -6.676 11.315 -33.742 1.00 88.50 269 ASP A O 1
ATOM 2140 N N . MET A 1 270 ? -4.476 11.581 -33.434 1.00 88.44 270 MET A N 1
ATOM 2141 C CA . MET A 1 270 ? -4.336 12.631 -34.448 1.00 88.44 270 MET A CA 1
ATOM 2142 C C . MET A 1 270 ? -4.208 12.079 -35.872 1.00 88.44 270 MET A C 1
ATOM 2144 O O . MET A 1 270 ? -4.497 12.815 -36.820 1.00 88.44 270 MET A O 1
ATOM 2148 N N . PHE A 1 271 ? -3.784 10.824 -36.037 1.00 85.81 271 PHE A N 1
ATOM 2149 C CA . PHE A 1 271 ? -3.523 10.238 -37.352 1.00 85.81 271 PHE A CA 1
ATOM 2150 C C . PHE A 1 271 ? -4.806 10.096 -38.175 1.00 85.81 271 PHE A C 1
ATOM 2152 O O . PHE A 1 271 ? -5.824 9.591 -37.698 1.00 85.81 271 PHE A O 1
ATOM 2159 N N . GLN A 1 272 ? -4.753 10.524 -39.436 1.00 80.50 272 GLN A N 1
ATOM 2160 C CA . GLN A 1 272 ? -5.884 10.451 -40.360 1.00 80.50 272 GLN A CA 1
ATOM 2161 C C . GLN A 1 272 ? -5.766 9.250 -41.313 1.00 80.50 272 GLN A C 1
ATOM 2163 O O . GLN A 1 272 ? -4.659 8.833 -41.668 1.00 80.50 272 GLN A O 1
ATOM 2168 N N . PRO A 1 273 ? -6.895 8.680 -41.780 1.00 78.00 273 PRO A N 1
ATOM 2169 C CA . PRO A 1 273 ? -6.870 7.587 -42.745 1.00 78.00 273 PRO A CA 1
ATOM 2170 C C . PRO A 1 273 ? -6.094 7.945 -44.021 1.00 78.00 273 PRO A C 1
ATOM 2172 O O . PRO A 1 273 ? -6.362 8.959 -44.664 1.00 78.00 273 PRO A O 1
ATOM 2175 N N . GLY A 1 274 ? -5.160 7.075 -44.413 1.00 75.56 274 GLY A N 1
ATOM 2176 C CA . GLY A 1 274 ? -4.335 7.240 -45.616 1.00 75.56 274 GLY A CA 1
ATOM 2177 C C . GLY A 1 274 ? -3.017 7.994 -45.407 1.00 75.56 274 GLY A C 1
ATOM 2178 O O . GLY A 1 274 ? -2.225 8.077 -46.347 1.00 75.56 274 GLY A O 1
ATOM 2179 N N . GLU A 1 275 ? -2.745 8.503 -44.203 1.00 78.44 275 GLU A N 1
ATOM 2180 C CA . GLU 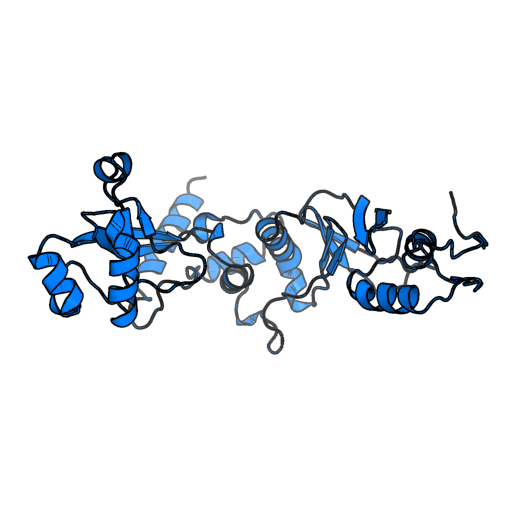A 1 275 ? -1.450 9.100 -43.873 1.00 78.44 275 GLU A CA 1
ATOM 2181 C C . GLU A 1 275 ? -0.341 8.044 -43.769 1.00 78.44 275 GLU A C 1
ATOM 2183 O O . GLU A 1 275 ? -0.562 6.893 -43.391 1.00 78.44 275 GLU A O 1
ATOM 2188 N N . VAL A 1 276 ? 0.887 8.444 -44.108 1.00 80.62 276 VAL A N 1
ATOM 2189 C CA . VAL A 1 276 ? 2.084 7.622 -43.907 1.00 80.62 276 VAL A CA 1
ATOM 2190 C C . VAL A 1 276 ? 2.870 8.211 -42.748 1.00 80.62 276 VAL A C 1
ATOM 2192 O O . VAL A 1 276 ? 3.506 9.254 -42.886 1.00 80.62 276 VAL A O 1
ATOM 2195 N N . VAL A 1 277 ? 2.831 7.529 -41.608 1.00 80.50 277 VAL A N 1
ATOM 2196 C CA . VAL A 1 277 ? 3.560 7.929 -40.402 1.00 80.50 277 VAL A CA 1
ATOM 2197 C C . VAL A 1 277 ? 4.887 7.173 -40.337 1.00 80.50 277 VAL A C 1
ATOM 2199 O O . VAL A 1 277 ? 4.929 5.957 -40.514 1.00 80.50 277 VAL A O 1
ATOM 2202 N N . CYS A 1 278 ? 5.980 7.894 -40.083 1.00 84.00 278 CYS A N 1
ATOM 2203 C CA . CYS A 1 278 ? 7.312 7.321 -39.900 1.00 84.00 278 CYS A CA 1
ATOM 2204 C C . CYS A 1 278 ? 7.779 7.557 -38.461 1.00 84.00 278 CYS A C 1
ATOM 2206 O O . CYS A 1 278 ? 8.017 8.699 -38.066 1.00 84.00 278 CYS A O 1
ATOM 2208 N N . ASP A 1 279 ? 7.917 6.479 -37.690 1.00 86.44 279 ASP A N 1
ATOM 2209 C CA . ASP A 1 279 ? 8.457 6.521 -36.332 1.00 86.44 279 ASP A CA 1
ATOM 2210 C C . ASP A 1 279 ? 9.973 6.282 -36.364 1.00 86.44 279 ASP A C 1
ATOM 2212 O O . ASP A 1 279 ? 10.460 5.152 -36.434 1.00 86.44 279 ASP A O 1
ATOM 2216 N N . VAL A 1 280 ? 10.729 7.379 -36.356 1.00 86.25 280 VAL A N 1
ATOM 2217 C CA . VAL A 1 280 ? 12.194 7.372 -36.490 1.00 86.25 280 VAL A CA 1
ATOM 2218 C C . VAL A 1 280 ? 12.922 6.790 -35.275 1.00 86.25 280 VAL A C 1
ATOM 2220 O O . VAL A 1 280 ? 14.090 6.425 -35.391 1.00 86.25 280 VAL A O 1
ATOM 2223 N N . MET A 1 281 ? 12.263 6.701 -34.114 1.00 84.00 281 MET A N 1
ATOM 2224 C CA . MET A 1 281 ? 12.837 6.169 -32.872 1.00 84.00 281 MET A CA 1
ATOM 2225 C C . MET A 1 281 ? 11.851 5.235 -32.175 1.00 84.00 281 MET A C 1
ATOM 2227 O O . MET A 1 281 ? 11.621 5.333 -30.969 1.00 84.00 281 MET A O 1
ATOM 2231 N N . ALA A 1 282 ? 11.302 4.300 -32.949 1.00 82.62 282 ALA A N 1
ATOM 2232 C CA . ALA A 1 282 ? 10.178 3.487 -32.513 1.00 82.62 282 ALA A CA 1
ATOM 2233 C C . ALA A 1 282 ? 10.451 2.642 -31.267 1.00 82.62 282 ALA A C 1
ATOM 2235 O O . ALA A 1 282 ? 9.523 2.342 -30.523 1.00 82.62 282 ALA A O 1
ATOM 2236 N N . GLY A 1 283 ? 11.697 2.236 -31.005 1.00 86.12 283 GLY A N 1
ATOM 2237 C CA . GLY A 1 283 ? 11.990 1.314 -29.907 1.00 86.12 283 GLY A CA 1
ATOM 2238 C C . GLY A 1 283 ? 11.140 0.043 -30.035 1.00 86.12 283 GLY A C 1
ATOM 2239 O O . GLY A 1 283 ? 11.217 -0.646 -31.048 1.00 86.12 283 GLY A O 1
ATOM 2240 N N . ILE A 1 284 ? 10.290 -0.240 -29.042 1.00 88.00 284 ILE A N 1
ATOM 2241 C CA . ILE A 1 284 ? 9.327 -1.363 -29.094 1.00 88.00 284 ILE A CA 1
ATOM 2242 C C . ILE A 1 284 ? 7.994 -1.031 -29.788 1.00 88.00 284 ILE A C 1
ATOM 2244 O O . ILE A 1 284 ? 7.077 -1.847 -29.789 1.00 88.00 284 ILE A O 1
ATOM 2248 N N . GLY A 1 285 ? 7.871 0.162 -30.361 1.00 89.50 285 GLY A N 1
ATOM 2249 C CA . GLY A 1 285 ? 6.726 0.623 -31.141 1.00 89.50 285 GLY A CA 1
ATOM 2250 C C . GLY A 1 285 ? 5.499 1.049 -30.327 1.00 89.50 285 GLY A C 1
ATOM 2251 O O . GLY A 1 285 ? 4.401 0.621 -30.689 1.00 89.50 285 GLY A O 1
ATOM 2252 N N . PRO A 1 286 ? 5.618 1.891 -29.276 1.00 88.44 286 PRO A N 1
ATOM 2253 C CA . PRO A 1 286 ? 4.457 2.370 -28.521 1.00 88.44 286 PRO A CA 1
ATOM 2254 C C . PRO A 1 286 ? 3.494 3.223 -29.360 1.00 88.44 286 PRO A C 1
ATOM 2256 O O . PRO A 1 286 ? 2.318 3.298 -29.028 1.00 88.44 286 PRO A O 1
ATOM 2259 N N . PHE A 1 287 ? 3.965 3.831 -30.455 1.00 88.81 287 PHE A N 1
ATOM 2260 C CA . PHE A 1 287 ? 3.123 4.551 -31.416 1.00 88.81 287 PHE A CA 1
ATOM 2261 C C . PHE A 1 287 ? 2.674 3.649 -32.569 1.00 88.81 287 PHE A C 1
ATOM 2263 O O . PHE A 1 287 ? 1.490 3.591 -32.892 1.00 88.81 287 PHE A O 1
ATOM 2270 N N . ALA A 1 288 ? 3.620 2.922 -33.175 1.00 87.44 288 ALA A N 1
ATOM 2271 C CA . ALA A 1 288 ? 3.376 2.134 -34.380 1.00 87.44 288 ALA A CA 1
ATOM 2272 C C . ALA A 1 288 ? 2.392 0.971 -34.161 1.00 87.44 288 ALA A C 1
ATOM 2274 O O . ALA A 1 288 ? 1.473 0.792 -34.958 1.00 87.44 288 ALA A O 1
ATOM 2275 N N . ILE A 1 289 ? 2.556 0.197 -33.079 1.00 88.75 289 ILE A N 1
ATOM 2276 C CA . ILE A 1 289 ? 1.720 -0.988 -32.825 1.00 88.75 289 ILE A CA 1
ATOM 2277 C C . ILE A 1 289 ? 0.261 -0.591 -32.545 1.00 88.75 289 ILE A C 1
ATOM 2279 O O . ILE A 1 289 ? -0.635 -1.181 -33.155 1.00 88.75 289 ILE A O 1
ATOM 2283 N N . PRO A 1 290 ? -0.031 0.398 -31.676 1.00 88.44 290 PRO A N 1
ATOM 2284 C CA . PRO A 1 290 ? -1.417 0.792 -31.458 1.00 88.44 290 PRO A CA 1
ATOM 2285 C C . PRO A 1 290 ? -2.049 1.507 -32.652 1.00 88.44 290 PRO A C 1
ATOM 2287 O O . PRO A 1 290 ? -3.233 1.295 -32.905 1.00 88.44 290 PRO A O 1
ATOM 2290 N N . ALA A 1 291 ? -1.280 2.297 -33.413 1.00 84.44 291 ALA A N 1
ATOM 2291 C CA . ALA A 1 291 ? -1.784 2.935 -34.628 1.00 84.44 291 ALA A CA 1
ATOM 2292 C C . ALA A 1 291 ? -2.274 1.897 -35.651 1.00 84.44 291 ALA A C 1
ATOM 2294 O O . ALA A 1 291 ? -3.336 2.073 -36.235 1.00 84.44 291 ALA A O 1
ATOM 2295 N N . GLU A 1 292 ? -1.568 0.775 -35.830 1.00 79.44 292 GLU A N 1
ATOM 2296 C CA . GLU A 1 292 ? -1.986 -0.290 -36.755 1.00 79.44 292 GLU A CA 1
ATOM 2297 C C . GLU A 1 292 ? -3.316 -0.958 -36.357 1.00 79.44 292 GLU A C 1
ATOM 2299 O O . GLU A 1 292 ? -4.086 -1.370 -37.224 1.00 79.44 292 GLU A O 1
ATOM 2304 N N . LYS A 1 293 ? -3.605 -1.053 -35.054 1.00 76.25 293 LYS A N 1
ATOM 2305 C CA . LYS A 1 293 ? -4.790 -1.744 -34.518 1.00 76.25 293 LYS A CA 1
ATOM 2306 C C . LYS A 1 293 ? -6.096 -0.963 -34.608 1.00 76.25 293 LYS A C 1
ATOM 2308 O O . LYS A 1 293 ? -7.160 -1.540 -34.375 1.00 76.25 293 LYS A O 1
ATOM 2313 N N . GLN A 1 294 ? -6.028 0.330 -34.882 1.00 68.00 294 GLN A N 1
ATOM 2314 C CA . GLN A 1 294 ? -7.214 1.154 -35.048 1.00 68.00 294 GLN A CA 1
ATOM 2315 C C . GLN A 1 294 ? -8.025 0.651 -36.280 1.00 68.00 294 GLN A C 1
ATOM 2317 O O . GLN A 1 294 ? -7.451 0.109 -37.227 1.00 68.00 294 GLN A O 1
ATOM 2322 N N . PRO A 1 295 ? -9.360 0.814 -36.314 1.00 55.50 295 PRO A N 1
ATOM 2323 C CA . PRO A 1 295 ? -10.265 0.116 -37.245 1.00 55.50 295 PRO A CA 1
ATOM 2324 C C . PRO A 1 295 ? -10.119 0.429 -38.754 1.00 55.50 295 PRO A C 1
ATOM 2326 O O . PRO A 1 295 ? -10.789 -0.205 -39.568 1.00 55.50 295 PRO A O 1
ATOM 2329 N N . THR A 1 296 ? -9.239 1.348 -39.157 1.00 50.81 296 THR A N 1
ATOM 2330 C CA . THR A 1 296 ? -8.966 1.719 -40.561 1.00 50.81 296 THR A CA 1
ATOM 2331 C C . THR A 1 296 ? -7.457 1.679 -40.856 1.00 50.81 296 THR A C 1
ATOM 2333 O O . THR A 1 296 ? -6.796 2.677 -40.639 1.00 50.81 296 THR A O 1
ATOM 2336 N N . PRO A 1 297 ? -6.875 0.576 -41.361 1.00 49.72 297 PRO A N 1
ATOM 2337 C CA . PRO A 1 297 ? -5.438 0.268 -41.256 1.00 49.72 297 PRO A CA 1
ATOM 2338 C C . PRO A 1 297 ? -4.495 1.436 -41.624 1.00 49.72 297 PRO A C 1
ATOM 2340 O O . PRO A 1 297 ? -4.512 1.932 -42.750 1.00 49.72 297 PRO A O 1
ATOM 2343 N N . TYR A 1 298 ? -3.664 1.846 -40.656 1.00 58.38 298 TYR A N 1
ATOM 2344 C CA . TYR A 1 298 ? -2.992 3.159 -40.595 1.00 58.38 298 TYR A CA 1
ATOM 2345 C C . TYR A 1 298 ? -1.505 3.183 -40.996 1.00 58.38 298 TYR A C 1
ATOM 2347 O O . TYR A 1 298 ? -0.903 4.253 -41.000 1.00 58.38 298 TYR A O 1
ATOM 2355 N N . MET A 1 299 ? -0.851 2.055 -41.305 1.00 50.12 299 MET A N 1
ATOM 2356 C CA . MET A 1 299 ? 0.610 2.062 -41.497 1.00 50.12 299 MET A CA 1
ATOM 2357 C C . MET A 1 299 ? 1.115 1.080 -42.557 1.00 50.12 299 MET A C 1
ATOM 2359 O O . MET A 1 299 ? 0.830 -0.114 -42.520 1.00 50.12 299 MET A O 1
ATOM 2363 N N . LYS A 1 300 ? 1.984 1.567 -43.454 1.00 44.00 300 LYS A N 1
ATOM 2364 C CA . LYS A 1 300 ? 2.986 0.729 -44.127 1.00 44.00 300 LYS A CA 1
ATOM 2365 C C . LYS A 1 300 ? 4.255 0.743 -43.282 1.00 44.00 300 LYS A C 1
ATOM 2367 O O . LYS A 1 300 ? 4.895 1.777 -43.132 1.00 44.00 300 LYS A O 1
ATOM 2372 N N . HIS A 1 301 ? 4.608 -0.416 -42.742 1.00 44.62 301 HIS A N 1
ATOM 2373 C CA . HIS A 1 301 ? 5.763 -0.599 -41.874 1.00 44.62 301 HIS A CA 1
ATOM 2374 C C . HIS A 1 301 ? 7.069 -0.469 -42.687 1.00 44.62 301 HIS A C 1
ATOM 2376 O O . HIS A 1 301 ? 7.457 -1.400 -43.394 1.00 44.62 301 HIS A O 1
ATOM 2382 N N . LEU A 1 302 ? 7.764 0.672 -42.607 1.00 38.41 302 LEU A N 1
ATOM 2383 C CA . LEU A 1 302 ? 9.163 0.762 -43.035 1.00 38.41 302 LEU A CA 1
ATOM 2384 C C . LEU A 1 302 ? 10.045 0.456 -41.819 1.00 38.41 302 LEU A C 1
ATOM 2386 O O . LEU A 1 302 ? 10.339 1.330 -41.008 1.00 38.41 302 LEU A O 1
ATOM 2390 N N . LYS A 1 303 ? 10.468 -0.806 -41.684 1.00 35.59 303 LYS A N 1
ATOM 2391 C CA . LYS A 1 303 ? 11.576 -1.168 -40.792 1.00 35.59 303 LYS A CA 1
ATOM 2392 C C . LYS A 1 303 ? 12.850 -0.506 -41.324 1.00 35.59 303 LYS A C 1
ATOM 2394 O O . LYS A 1 303 ? 13.544 -1.084 -42.154 1.00 35.59 303 LYS A O 1
ATOM 2399 N N . MET A 1 304 ? 13.178 0.690 -40.841 1.00 35.12 304 MET A N 1
ATOM 2400 C CA . MET A 1 304 ? 14.577 1.110 -40.781 1.00 35.12 304 MET A CA 1
ATOM 2401 C C . MET A 1 304 ? 15.195 0.295 -39.647 1.00 35.12 304 MET A C 1
ATOM 2403 O O . MET A 1 304 ? 14.964 0.549 -38.467 1.00 35.12 304 MET A O 1
ATOM 2407 N N . ALA A 1 305 ? 15.846 -0.801 -40.032 1.00 36.38 305 ALA A N 1
ATOM 2408 C CA . ALA A 1 305 ? 16.444 -1.758 -39.124 1.00 36.38 305 ALA A CA 1
ATOM 2409 C C . ALA A 1 305 ? 17.438 -1.064 -38.186 1.00 36.38 305 ALA A C 1
ATOM 2411 O O . ALA A 1 305 ? 18.499 -0.638 -38.618 1.00 36.38 305 ALA A O 1
ATOM 2412 N N . ASN A 1 306 ? 17.091 -1.023 -36.903 1.00 37.78 306 ASN A N 1
ATOM 2413 C CA . ASN A 1 306 ? 18.043 -1.153 -35.800 1.00 37.78 306 ASN A CA 1
ATOM 2414 C C . ASN A 1 306 ? 17.543 -2.201 -34.786 1.00 37.78 306 ASN A C 1
ATOM 2416 O O . ASN A 1 306 ? 17.809 -2.127 -33.592 1.00 37.78 306 ASN A O 1
ATOM 2420 N N . THR A 1 307 ? 16.811 -3.212 -35.266 1.00 30.73 307 THR A N 1
ATOM 2421 C CA . THR A 1 307 ? 16.688 -4.496 -34.566 1.00 30.73 307 THR A CA 1
ATOM 2422 C C . THR A 1 307 ? 17.960 -5.293 -34.821 1.00 30.73 307 THR A C 1
ATOM 2424 O O . THR A 1 307 ? 18.125 -5.833 -35.916 1.00 30.73 307 THR A O 1
ATOM 2427 N N . LEU A 1 308 ? 18.844 -5.359 -33.827 1.00 33.53 308 LEU A N 1
ATOM 2428 C CA . LEU A 1 308 ? 19.832 -6.427 -33.744 1.00 33.53 308 LEU A CA 1
ATOM 2429 C C . LEU A 1 308 ? 19.221 -7.618 -32.996 1.00 33.53 308 LEU A C 1
ATOM 2431 O O . LEU A 1 308 ? 18.502 -7.450 -32.011 1.00 33.53 308 LEU A O 1
ATOM 2435 N N . SER A 1 309 ? 19.499 -8.781 -33.581 1.00 30.89 309 SER A N 1
ATOM 2436 C CA . SER A 1 309 ? 19.483 -10.147 -33.045 1.00 30.89 309 SER A CA 1
ATOM 2437 C C . SER A 1 309 ? 19.686 -10.287 -31.541 1.00 30.89 309 SER A C 1
ATOM 2439 O O . SER A 1 309 ? 20.630 -9.634 -31.038 1.00 30.89 309 SER A O 1
#

Sequence (309 aa):
MAKLSTANTVAKKLATEEDQTTMNPFRPPTISRSVAVSFAASSSFALDRSLFSKKVNLAAASIADNKKIAEWRRALQKTREVLIVERIQVVRPHPDGSLAARGAKCLLLDPKVKVAVPETWSAALRSAIESNELGLVPFELTLDYDYWLYEDVMDVLIPPEKRDIHDGIPQGFNIAGHVAHLNLRETYRPYKKLIAEVLIDKNPHIKTVINKTGDVGTESEFRTFGYEVLAGPHDLNVELRENDCVFRFDYSKVYWNSKLHGEHTRLIDMFQPGEVVCDVMAGIGPFAIPAEKQPTPYMKHLKMANTLS

InterPro domains:
  IPR029063 S-adenosyl-L-methionine-dependent methyltransferase superfamily [G3DSA:3.40.50.150] (237-301)
  IPR029063 S-adenosyl-L-methionine-dependent methyltransferase superfamily [SSF53335] (164-294)
  IPR030382 SAM-dependent methyltransferase TRM5/TYW2-type [PS51684] (173-309)
  IPR056743 TRM5/TYW2-like, methyltransferase domain [PF02475] (241-294)
  IPR056744 TRM5/TYW2-like, N-terminal domain [PF25133] (164-234)

Organism: Eutypa lata (strain UCR-EL1) (NCBI:txid1287681)

Secondary structure (DSSP, 8-state):
-HHHHHHHHHHHHHTTTS-TTT--TTSPPPPPHHHHHHHHS-SS----GGGG-EEEEEEEEEES-GGGHHHHHHHHHHTT-B---TT--SEEE-SSHHHHHTT-EEEEBPTT--TT-GGGS-HHHHHHHHTTSEEEEEEEEEE-GGGS-HHHHHHHHS-GGGSBTTTBS---EEEETTEEEE---GGGGGGHHHHHHHHHHH-TT--EEEEE-S-TTSS-TT----EEEEES-S--EEEEEETTEEEEEETTTS---GGGHHHHHHHHHHPPTT-----TT-TT-TTHHHHHHSSS-------------

pLDDT: mean 79.11, std 18.5, range [30.73, 96.12]

Radius of gyration: 27.45 Å; chains: 1; bounding box: 62×37×78 Å